Protein AF-A0A2D6NH49-F1 (afdb_monomer)

Foldseek 3Di:
DVVVVVVVVVVVVVVVVPPPPPPDDLLRVLVVLLVVLVVLLVVCVVVPFDCPVSVVLSVVLVVLSVVQVVVVVVVHHGDNVSSVVSSVVSVVLSVLLVVLVVLLVVLVVVCVVPDDPPQDCVVLVVLSVVLVVCRNVSVSVVSVVSSVVSVVSSVVSVVVVVVVVVVCVVVVVVVVVCCVPCVVVVVVVVVVVVVVCVVCVLVVLLVVLVVVLVVLVVVLVVLVVVLVVLVCCVPPVVNDDPVVSVVSNVVSVVSNVVSVVVNVVSVVVSVVSVVVVVVVVVVVVVVVVVVVVVVVVVVVVVVVD

Nearest PDB structures (foldseek):
  8iyj-assembly1_T4  TM=2.733E-01  e=1.275E+00  Mus musculus
  8otz-assembly1_Cu  TM=2.139E-01  e=1.148E+00  Bos taurus
  7rro-assembly1_F3  TM=1.817E-01  e=9.804E-01  Bos taurus
  9cpb-assembly1_6M  TM=1.830E-01  e=2.524E+00  Bos taurus
  8i7r-assembly1_C4  TM=1.660E-01  e=4.998E+00  Mus musculus

pLDDT: mean 93.26, std 9.32, range [59.06, 98.69]

Sequence (305 aa):
MRKLLILLLGLFFLSLAFAQETNLTDQEFSRQCLDSSVGIMSSLESEGFNILRINDTLVKAQTIYDSQYLVERQGRDGEYSFVIDSCEEIEVLYELAIKARDDLGVFVGFYEETRSSGMNTTSVDLIIVEIEKEINDERYEKADPLIEEAYEEFSRVQEEYGRLNKFYAATSRSFTLLLKEYGYYTLSVLVVLILIYLAYRVRIKKLIVRHKINNLRLRKKSLKALMEKTQKEYFQKGNISEADYQLRSKNFATLVRDIDRELPLLEEKLIKVDTHGIKNGKIEADFKKEERKQKKKSTKRKRSK

Structure (mmCIF, N/CA/C/O backbone):
data_AF-A0A2D6NH49-F1
#
_entry.id   AF-A0A2D6NH49-F1
#
loop_
_atom_site.group_PDB
_atom_site.id
_atom_site.type_symbol
_atom_site.label_atom_id
_atom_site.label_alt_id
_atom_site.label_comp_id
_atom_site.label_asym_id
_atom_site.label_entity_id
_atom_site.label_seq_id
_atom_site.pdbx_PDB_ins_code
_atom_site.Cartn_x
_atom_site.Cartn_y
_atom_site.Cartn_z
_atom_site.occupa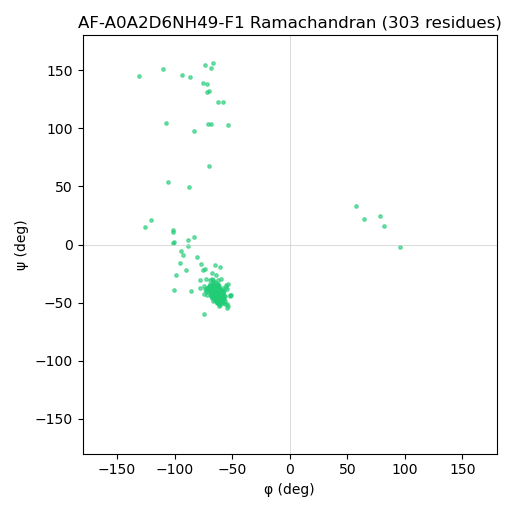ncy
_atom_site.B_iso_or_equiv
_atom_site.auth_seq_id
_atom_site.auth_comp_id
_atom_site.auth_asym_id
_atom_site.auth_atom_id
_atom_site.pdbx_PDB_model_num
ATOM 1 N N . MET A 1 1 ? 9.950 33.365 47.717 1.00 66.94 1 MET A N 1
ATOM 2 C CA . MET A 1 1 ? 9.782 31.922 48.012 1.00 66.94 1 MET A CA 1
ATOM 3 C C . MET A 1 1 ? 8.631 31.613 48.972 1.00 66.94 1 MET A C 1
ATOM 5 O O . MET A 1 1 ? 7.760 30.854 48.582 1.00 66.94 1 MET A O 1
ATOM 9 N N . ARG A 1 2 ? 8.525 32.232 50.161 1.00 74.31 2 ARG A N 1
ATOM 10 C CA . ARG A 1 2 ? 7.448 31.928 51.139 1.00 74.31 2 ARG A CA 1
ATOM 11 C C . ARG A 1 2 ? 6.005 32.054 50.604 1.00 74.31 2 ARG A C 1
ATOM 13 O O . ARG A 1 2 ? 5.168 31.232 50.943 1.00 74.31 2 ARG A O 1
ATOM 20 N N . LYS A 1 3 ? 5.725 33.032 49.729 1.00 76.25 3 LYS A N 1
ATOM 21 C CA . LYS A 1 3 ? 4.396 33.213 49.106 1.00 76.25 3 LYS A CA 1
ATOM 22 C C . LYS A 1 3 ? 4.058 32.163 48.030 1.00 76.25 3 LYS A C 1
ATOM 24 O O . LYS A 1 3 ? 2.893 31.830 47.883 1.00 76.25 3 LYS A O 1
ATOM 29 N N . LEU A 1 4 ? 5.059 31.616 47.330 1.00 79.31 4 LEU A N 1
ATOM 30 C CA . LEU A 1 4 ? 4.862 30.558 46.325 1.00 79.31 4 LEU A CA 1
ATOM 31 C C . LEU A 1 4 ? 4.508 29.222 46.999 1.00 79.31 4 LEU A C 1
ATOM 33 O O . LEU A 1 4 ? 3.655 28.489 46.518 1.00 79.31 4 LEU A O 1
ATOM 37 N N . LEU A 1 5 ? 5.122 28.952 48.157 1.00 81.69 5 LEU A N 1
ATOM 38 C CA . LEU A 1 5 ? 4.880 27.736 48.934 1.00 81.69 5 LEU A CA 1
ATOM 39 C C . LEU A 1 5 ? 3.468 27.706 49.542 1.00 81.69 5 LEU A C 1
ATOM 41 O O . LEU A 1 5 ? 2.832 26.663 49.540 1.00 81.69 5 LEU A O 1
ATOM 45 N N . ILE A 1 6 ? 2.952 28.854 49.997 1.00 84.00 6 ILE A N 1
ATOM 46 C CA . ILE A 1 6 ? 1.574 28.970 50.513 1.00 84.00 6 ILE A CA 1
ATOM 47 C C . ILE A 1 6 ? 0.545 28.759 49.391 1.00 84.00 6 ILE A C 1
ATOM 49 O O . ILE A 1 6 ? -0.491 28.143 49.620 1.00 84.00 6 ILE A O 1
ATOM 53 N N . LEU A 1 7 ? 0.846 29.221 48.174 1.00 83.62 7 LEU A N 1
ATOM 54 C CA . LEU A 1 7 ? -0.047 29.075 47.024 1.00 83.62 7 LEU A CA 1
ATOM 55 C C . LEU A 1 7 ? -0.090 27.622 46.520 1.00 83.62 7 LEU A C 1
ATOM 57 O O . LEU A 1 7 ? -1.170 27.106 46.262 1.00 83.62 7 LEU A O 1
ATOM 61 N N . LEU A 1 8 ? 1.056 26.930 46.491 1.00 78.81 8 LEU A N 1
ATOM 62 C CA . LEU A 1 8 ? 1.136 25.495 46.183 1.00 78.81 8 LEU A CA 1
ATOM 63 C C . LEU A 1 8 ? 0.441 24.621 47.238 1.00 78.81 8 LEU A C 1
ATOM 65 O O . LEU A 1 8 ? -0.254 23.675 46.880 1.00 78.81 8 LEU A O 1
ATOM 69 N N . LEU A 1 9 ? 0.574 24.956 48.527 1.00 80.00 9 LEU A N 1
ATOM 70 C CA . LEU A 1 9 ? -0.084 24.209 49.605 1.00 80.00 9 LEU A CA 1
ATOM 71 C C . LEU A 1 9 ? -1.610 24.396 49.583 1.00 80.00 9 LEU A C 1
ATOM 73 O O . LEU A 1 9 ? -2.351 23.450 49.835 1.00 80.00 9 LEU A O 1
ATOM 77 N N . GLY A 1 10 ? -2.080 25.599 49.232 1.00 78.62 10 GLY A N 1
ATOM 78 C CA . GLY A 1 10 ? -3.504 25.873 49.029 1.00 78.62 10 GLY A CA 1
ATOM 79 C C . GLY A 1 10 ? -4.089 25.122 47.831 1.00 78.62 10 GLY A C 1
ATOM 80 O O . GLY A 1 10 ? -5.196 24.601 47.926 1.00 78.62 10 GLY A O 1
ATOM 81 N N . LEU A 1 11 ? -3.331 24.999 46.735 1.00 76.25 11 LEU A N 1
ATOM 82 C CA . LEU A 1 11 ? -3.739 24.241 45.545 1.00 76.25 11 LEU A CA 1
ATOM 83 C C . LEU A 1 11 ? -3.817 22.731 45.826 1.00 76.25 11 LEU A C 1
ATOM 85 O O . LEU A 1 11 ? -4.743 22.068 45.367 1.00 76.25 11 LEU A O 1
ATOM 89 N N . PHE A 1 12 ? -2.912 22.211 46.660 1.00 76.00 12 PHE A N 1
ATOM 90 C CA . PHE A 1 12 ? -2.940 20.814 47.099 1.00 76.00 12 PHE A CA 1
ATOM 91 C C . PHE A 1 12 ? -4.168 20.507 47.975 1.00 76.00 12 PHE A C 1
ATOM 93 O O . PHE A 1 12 ? -4.848 19.504 47.764 1.00 76.00 12 PHE A O 1
ATOM 100 N N . PHE A 1 13 ? -4.530 21.404 48.899 1.00 72.88 13 PHE A N 1
ATOM 101 C CA . PHE A 1 13 ? -5.746 21.242 49.709 1.00 72.88 13 PHE A CA 1
ATOM 102 C C . PHE A 1 13 ? -7.041 21.411 48.906 1.00 72.88 13 PHE A C 1
ATOM 104 O O . PHE A 1 13 ? -8.027 20.748 49.222 1.00 72.88 13 PHE A O 1
ATOM 111 N N . LEU A 1 14 ? -7.045 22.233 47.849 1.00 72.12 14 LEU A N 1
ATOM 112 C CA . LEU A 1 14 ? -8.204 22.342 46.960 1.00 72.12 14 LEU A CA 1
ATOM 113 C C . LEU A 1 14 ? -8.438 21.049 46.166 1.00 72.12 14 LEU A C 1
ATOM 115 O O . LEU A 1 14 ? -9.585 20.667 45.969 1.00 72.12 14 LEU A O 1
ATOM 119 N N . SER A 1 15 ? -7.369 20.350 45.762 1.00 69.25 15 SER A N 1
ATOM 120 C CA . SER A 1 15 ? -7.494 19.073 45.043 1.00 69.25 15 SER A CA 1
ATOM 121 C C . SER A 1 15 ? -8.072 17.941 45.904 1.00 69.25 15 SER A C 1
ATOM 123 O O . SER A 1 15 ? -8.799 17.097 45.393 1.00 69.25 15 SER A O 1
ATOM 125 N N . LEU A 1 16 ? -7.843 17.968 47.223 1.00 65.31 16 LEU A N 1
ATOM 126 C CA . LEU A 1 16 ? -8.388 16.976 48.161 1.00 65.31 16 LEU A CA 1
ATOM 127 C C . LEU A 1 16 ? -9.886 17.165 48.450 1.00 65.31 16 LEU A C 1
ATOM 129 O O . LEU A 1 16 ? -10.548 16.217 48.858 1.00 65.31 16 LEU A O 1
ATOM 133 N N . ALA A 1 17 ? -10.437 18.363 48.232 1.00 61.66 17 ALA A N 1
ATOM 134 C CA . ALA A 1 17 ? -11.848 18.644 48.505 1.00 61.66 17 ALA A CA 1
ATOM 135 C C . ALA A 1 17 ? -12.810 18.086 47.438 1.00 61.66 17 ALA A C 1
ATOM 137 O O . ALA A 1 17 ? -14.003 17.974 47.707 1.00 61.66 17 ALA A O 1
ATOM 138 N N . PHE A 1 18 ? -12.307 17.722 46.252 1.00 61.06 18 PHE A N 1
ATOM 139 C CA . PHE A 1 18 ? -13.119 17.165 45.161 1.00 61.06 18 PHE A CA 1
ATOM 140 C C . PHE A 1 18 ? -13.152 15.632 45.126 1.00 61.06 18 PHE A C 1
ATOM 142 O O . PHE A 1 18 ? -13.931 15.066 44.367 1.00 61.06 18 PHE A O 1
ATOM 149 N N . ALA A 1 19 ? -12.385 14.953 45.981 1.00 59.25 19 ALA A N 1
ATOM 150 C CA . ALA A 1 19 ? -12.445 13.502 46.142 1.00 59.25 19 ALA A CA 1
ATOM 151 C C . ALA A 1 19 ? -13.516 13.098 47.173 1.00 59.25 19 ALA A C 1
ATOM 153 O O . ALA A 1 19 ? -13.241 12.355 48.114 1.00 59.25 19 ALA A O 1
ATOM 154 N N . GLN A 1 20 ? -14.739 13.625 47.046 1.00 63.50 20 GLN A N 1
ATOM 155 C CA . GLN A 1 20 ? -15.868 12.990 47.721 1.00 63.50 20 GLN A CA 1
ATOM 156 C C . GLN A 1 20 ? -16.137 11.678 46.987 1.00 63.50 20 GLN A C 1
ATOM 158 O O . GLN A 1 20 ? -16.685 11.693 45.888 1.00 63.50 20 GLN A O 1
ATOM 163 N N . GLU A 1 21 ? -15.718 10.560 47.586 1.00 65.31 21 GLU A N 1
ATOM 164 C CA . GLU A 1 21 ? -16.184 9.228 47.203 1.00 65.31 21 GLU A CA 1
ATOM 165 C C . GLU A 1 21 ? -17.711 9.256 47.248 1.00 65.31 21 GLU A C 1
ATOM 167 O O . GLU A 1 21 ? -18.340 9.281 48.311 1.00 65.31 21 GLU A O 1
ATOM 172 N N . THR A 1 22 ? -18.320 9.346 46.072 1.00 75.88 22 THR A N 1
ATOM 173 C CA . THR A 1 22 ? -19.744 9.108 45.937 1.00 75.88 22 THR A CA 1
ATOM 174 C C . THR A 1 22 ? -19.914 7.618 46.194 1.00 75.88 22 THR A C 1
ATOM 176 O O . THR A 1 22 ? -19.546 6.792 45.369 1.00 75.88 22 THR A O 1
ATOM 179 N N . ASN A 1 23 ? -20.397 7.267 47.389 1.00 84.81 23 ASN A N 1
ATOM 180 C CA . ASN A 1 23 ? -20.807 5.901 47.725 1.00 84.81 23 ASN A CA 1
ATOM 181 C C . ASN A 1 23 ? -22.089 5.571 46.943 1.00 84.81 23 ASN A C 1
ATOM 183 O O . ASN A 1 23 ? -23.178 5.496 47.512 1.00 84.81 23 ASN A O 1
ATOM 187 N N . LEU A 1 24 ? -21.961 5.480 45.622 1.00 91.31 24 LEU A N 1
ATOM 188 C CA . LEU A 1 24 ? -22.971 4.939 44.730 1.00 91.31 24 LEU A CA 1
ATOM 189 C C . LEU A 1 24 ? -22.950 3.424 44.873 1.00 91.31 24 LEU A C 1
ATOM 191 O O . LEU A 1 24 ? -21.890 2.808 44.967 1.00 91.31 24 LEU A O 1
ATOM 195 N N . THR A 1 25 ? -24.133 2.829 44.896 1.00 94.88 25 THR A N 1
ATOM 196 C CA . THR A 1 25 ? -24.247 1.376 44.764 1.00 94.88 25 THR A CA 1
ATOM 197 C C . THR A 1 25 ? -23.840 0.950 43.350 1.00 94.88 25 THR A C 1
ATOM 199 O O . THR A 1 25 ? -24.040 1.709 42.398 1.00 94.88 25 THR A O 1
ATOM 202 N N . ASP A 1 26 ? -23.325 -0.272 43.179 1.00 95.12 26 ASP A N 1
ATOM 203 C CA . ASP A 1 26 ? -22.941 -0.805 41.858 1.00 95.12 26 ASP A CA 1
ATOM 204 C C . ASP A 1 26 ? -24.098 -0.725 40.846 1.00 95.12 26 ASP A C 1
ATOM 206 O O . ASP A 1 26 ? -23.889 -0.448 39.663 1.00 95.12 26 ASP A O 1
ATOM 210 N N . GLN A 1 27 ? -25.336 -0.890 41.320 1.00 96.69 27 GLN A N 1
ATOM 211 C CA . GLN A 1 27 ? -26.553 -0.720 40.530 1.00 96.69 27 GLN A CA 1
ATOM 212 C C . GLN A 1 27 ? -26.725 0.722 40.016 1.00 96.69 27 GLN A C 1
ATOM 214 O O . GLN A 1 27 ? -27.035 0.932 38.839 1.00 96.69 27 GLN A O 1
ATOM 219 N N . GLU A 1 28 ? -26.590 1.720 40.893 1.00 96.19 28 GLU A N 1
ATOM 220 C CA . GLU A 1 28 ? -26.733 3.135 40.530 1.00 96.19 28 GLU A CA 1
ATOM 221 C C . GLU A 1 28 ? -25.613 3.573 39.589 1.00 96.19 28 GLU A C 1
ATOM 223 O O . GLU A 1 28 ? -25.884 4.234 38.585 1.00 96.19 28 GLU A O 1
ATOM 228 N N . PHE A 1 29 ? -24.382 3.142 39.873 1.00 96.44 29 PHE A N 1
ATOM 229 C CA . PHE A 1 29 ? -23.231 3.385 39.014 1.00 96.44 29 PHE A CA 1
ATOM 230 C C . PHE A 1 29 ? -23.446 2.783 37.620 1.00 96.44 29 PHE A C 1
ATOM 232 O O . PHE A 1 29 ? -23.332 3.488 36.620 1.00 96.44 29 PHE A O 1
ATOM 239 N N . SER A 1 30 ? -23.875 1.521 37.538 1.00 97.31 30 SER A N 1
ATOM 240 C CA . SER A 1 30 ? -24.147 0.840 36.263 1.00 97.31 30 SER A CA 1
ATOM 241 C C . SER A 1 30 ? -25.263 1.500 35.457 1.00 97.31 30 SER A C 1
ATOM 243 O O . SER A 1 30 ? -25.207 1.552 34.231 1.00 97.31 30 SER A O 1
ATOM 245 N N . ARG A 1 31 ? -26.278 2.054 36.126 1.00 98.00 31 ARG A N 1
ATOM 246 C CA . ARG A 1 31 ? -27.327 2.819 35.447 1.00 98.00 31 ARG A CA 1
ATOM 247 C C . ARG A 1 31 ? -26.784 4.114 34.850 1.00 98.00 31 ARG A C 1
ATOM 249 O O . ARG A 1 31 ? -27.036 4.396 33.684 1.00 98.00 31 ARG A O 1
ATOM 256 N N . GLN A 1 32 ? -26.029 4.878 35.638 1.00 97.50 32 GLN A N 1
ATOM 257 C CA . GLN A 1 32 ? -25.396 6.114 35.177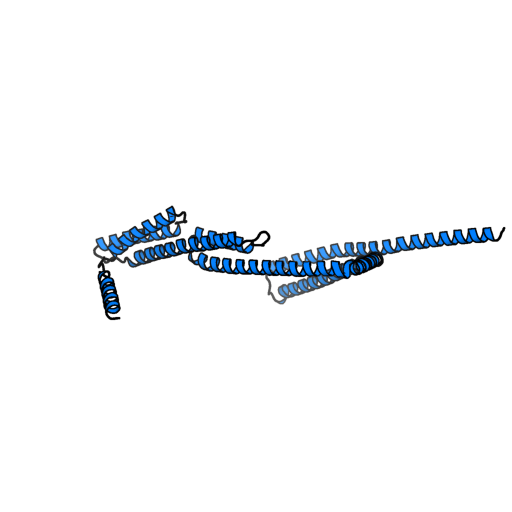 1.00 97.50 32 GLN A CA 1
ATOM 258 C C . GLN A 1 32 ? -24.436 5.850 34.003 1.00 97.50 32 GLN A C 1
ATOM 260 O O . GLN A 1 32 ? -24.389 6.619 33.046 1.00 97.50 32 GLN A O 1
ATOM 265 N N . CYS A 1 33 ? -23.711 4.738 34.067 1.00 97.94 33 CYS A N 1
ATOM 266 C CA . CYS A 1 33 ? -22.802 4.227 33.047 1.00 97.94 33 CYS A CA 1
ATOM 267 C C . CYS A 1 33 ? -23.516 3.935 31.713 1.00 97.94 33 CYS A C 1
ATOM 269 O O . CYS A 1 33 ? -23.080 4.393 30.652 1.00 97.94 33 CYS A O 1
ATOM 271 N N . LEU A 1 34 ? -24.665 3.249 31.761 1.00 98.38 34 LEU A N 1
ATOM 272 C CA . LEU A 1 34 ? -25.507 2.996 30.587 1.00 98.38 34 LEU A CA 1
ATOM 273 C C . LEU A 1 34 ? -26.070 4.294 29.994 1.00 98.38 34 LEU A C 1
ATOM 275 O O . LEU A 1 34 ? -26.002 4.487 28.781 1.00 98.38 34 LEU A O 1
ATOM 279 N N . ASP A 1 35 ? -26.570 5.203 30.836 1.00 98.31 35 ASP A N 1
ATOM 280 C CA . ASP A 1 35 ? -27.085 6.503 30.389 1.00 98.31 35 ASP A CA 1
ATOM 281 C C . ASP A 1 35 ? -25.982 7.333 29.696 1.00 98.31 35 ASP A C 1
ATOM 283 O O . ASP A 1 35 ? -26.222 7.950 28.655 1.00 98.31 35 ASP A O 1
ATOM 287 N N . SER A 1 36 ? -24.751 7.300 30.222 1.00 97.94 36 SER A N 1
ATOM 288 C CA . SER A 1 36 ? -23.576 7.924 29.594 1.00 97.94 36 SER A CA 1
ATOM 289 C C . SER A 1 36 ? -23.243 7.286 28.240 1.00 97.94 36 SER A C 1
ATOM 291 O O . SER A 1 36 ? -23.038 7.990 27.250 1.00 97.94 36 SER A O 1
ATOM 293 N N . SER A 1 37 ? -23.277 5.952 28.163 1.00 98.38 37 SER A N 1
ATOM 294 C CA . SER A 1 37 ? -22.998 5.193 26.936 1.00 98.38 37 SER A CA 1
ATOM 295 C C . SER A 1 37 ? -24.000 5.497 25.812 1.00 98.38 37 SER A C 1
ATOM 297 O O . SER A 1 37 ? -23.615 5.595 24.647 1.00 98.38 37 SER A O 1
ATOM 299 N N . VAL A 1 38 ? -25.276 5.735 26.143 1.00 98.50 38 VAL A N 1
ATOM 300 C CA . VAL A 1 38 ? -26.290 6.225 25.184 1.00 98.50 38 VAL A CA 1
ATOM 301 C C . VAL A 1 38 ? -25.912 7.606 24.637 1.00 98.50 38 VAL A C 1
ATOM 303 O O . VAL A 1 38 ? -26.068 7.869 23.440 1.00 98.50 38 VAL A O 1
ATOM 306 N N . GLY A 1 39 ? -25.395 8.488 25.498 1.00 98.31 39 GLY A N 1
ATOM 307 C CA . GLY A 1 39 ? -24.880 9.799 25.103 1.00 98.31 39 GLY A CA 1
ATOM 308 C C . GLY A 1 39 ? -23.696 9.694 24.140 1.00 98.31 39 GLY A C 1
ATOM 309 O O . GLY A 1 39 ? -23.703 10.349 23.098 1.00 98.31 39 GLY A O 1
ATOM 310 N N . ILE A 1 40 ? -22.731 8.820 24.444 1.00 98.44 40 ILE A N 1
ATOM 311 C CA . ILE A 1 40 ? -21.568 8.531 23.589 1.00 98.44 40 ILE A CA 1
ATOM 312 C C . ILE A 1 40 ? -22.012 8.042 22.207 1.00 98.44 40 ILE A C 1
ATOM 314 O O . ILE A 1 40 ? -21.595 8.599 21.191 1.00 98.44 40 ILE A O 1
ATOM 318 N N . MET A 1 41 ? -22.900 7.046 22.158 1.00 98.31 41 MET A N 1
ATOM 319 C CA . MET A 1 41 ? -23.425 6.503 20.903 1.00 98.31 41 MET A CA 1
ATOM 320 C C . MET A 1 41 ? -24.116 7.588 20.064 1.00 98.31 41 MET A C 1
ATOM 322 O O . MET A 1 41 ? -23.864 7.694 18.866 1.00 98.31 41 MET A O 1
ATOM 326 N N . SER A 1 42 ? -24.932 8.434 20.701 1.00 98.56 42 SER A N 1
ATOM 327 C CA . SER A 1 42 ? -25.615 9.549 20.031 1.00 98.56 42 SER A CA 1
ATOM 328 C C . SER A 1 42 ? -24.627 10.588 19.486 1.00 98.56 42 SER A C 1
ATOM 330 O O . SER A 1 42 ? -24.843 11.141 18.408 1.00 98.56 42 SER A O 1
ATOM 332 N N . SER A 1 43 ? -23.533 10.851 20.212 1.00 98.25 43 SER A N 1
ATOM 333 C CA . SER A 1 43 ? -22.463 11.749 19.758 1.00 98.25 43 SER A CA 1
ATOM 334 C C . SER A 1 43 ? -21.788 11.196 18.506 1.00 98.25 43 SER A C 1
ATOM 336 O O . SER A 1 43 ? -21.710 11.896 17.498 1.00 98.25 43 SER A O 1
ATOM 338 N N . LEU A 1 44 ? -21.385 9.922 18.527 1.00 97.94 44 LEU A N 1
ATOM 339 C CA . LEU A 1 44 ? -20.751 9.258 17.384 1.00 97.94 44 LEU A CA 1
ATOM 340 C C . LEU A 1 44 ? -21.662 9.221 16.154 1.00 97.94 44 LEU A C 1
ATOM 342 O O . LEU A 1 44 ? -21.212 9.525 15.050 1.00 97.94 44 LEU A O 1
ATOM 346 N N . GLU A 1 45 ? -22.950 8.930 16.341 1.00 98.19 45 GLU A N 1
ATOM 347 C CA . GLU A 1 45 ? -23.939 8.965 15.260 1.00 98.19 45 GLU A CA 1
ATOM 348 C C . GLU A 1 45 ? -24.063 10.372 14.657 1.00 98.19 45 GLU A C 1
ATOM 350 O O . GLU A 1 45 ? -24.048 10.534 13.436 1.00 98.19 45 GLU A O 1
ATOM 355 N N . SER A 1 46 ? -24.125 11.410 15.501 1.00 98.25 46 SER A N 1
ATOM 356 C CA . SER A 1 46 ? -24.216 12.806 15.046 1.00 98.25 46 SER A CA 1
ATOM 357 C C . SER A 1 46 ? -22.982 13.267 14.266 1.00 98.25 46 SER A C 1
ATOM 359 O O . SER A 1 46 ? -23.064 14.141 13.403 1.00 98.25 46 SER A O 1
ATOM 361 N N . GLU A 1 47 ? -21.849 12.639 14.549 1.00 97.81 47 GLU A N 1
ATOM 362 C CA . GLU A 1 47 ? -20.564 12.860 13.907 1.00 97.81 47 GLU A CA 1
ATOM 363 C C . GLU A 1 47 ? -20.346 11.997 12.652 1.00 97.81 47 GLU A C 1
ATOM 365 O O . GLU A 1 47 ? -19.328 12.140 11.972 1.00 97.81 47 GLU A O 1
ATOM 370 N N . GLY A 1 48 ? -21.314 11.140 12.313 1.00 98.06 48 GLY A N 1
ATOM 371 C CA . GLY A 1 48 ? -21.310 10.317 11.108 1.00 98.06 48 GLY A CA 1
ATOM 372 C C . GLY A 1 48 ? -20.495 9.029 11.215 1.00 98.06 48 GLY A C 1
ATOM 373 O O . GLY A 1 48 ? -20.187 8.438 10.180 1.00 98.06 48 GLY A O 1
ATOM 374 N N . PHE A 1 49 ? -20.138 8.587 12.423 1.00 98.19 49 PHE A N 1
ATOM 375 C CA . PHE A 1 49 ? -19.504 7.284 12.617 1.00 98.19 49 PHE A CA 1
ATOM 376 C C . PHE A 1 49 ? -20.507 6.139 12.460 1.00 98.19 49 PHE A C 1
ATOM 378 O O . PHE A 1 49 ? -21.705 6.283 12.710 1.00 98.19 49 PHE A O 1
ATOM 385 N N . ASN A 1 50 ? -19.989 4.969 12.087 1.00 98.00 50 ASN A N 1
ATOM 386 C CA . ASN A 1 50 ? -20.721 3.721 12.245 1.00 98.00 50 ASN A CA 1
ATOM 387 C C . ASN A 1 50 ? -20.779 3.354 13.739 1.00 98.00 50 ASN A C 1
ATOM 389 O O . ASN A 1 50 ? -19.797 3.528 14.459 1.00 98.00 50 ASN A O 1
ATOM 393 N N . ILE A 1 51 ? -21.938 2.881 14.194 1.00 98.19 51 ILE A N 1
ATOM 394 C CA . ILE A 1 51 ? -22.235 2.619 15.611 1.00 98.19 51 ILE A CA 1
ATOM 395 C C . ILE A 1 51 ? -22.724 1.186 15.851 1.00 98.19 51 ILE A C 1
ATOM 397 O O . ILE A 1 51 ? -23.323 0.907 16.888 1.00 98.19 51 ILE A O 1
ATOM 401 N N . LEU A 1 52 ? -22.540 0.274 14.893 1.00 98.44 52 LEU A N 1
ATOM 402 C CA . LEU A 1 52 ? -23.065 -1.087 14.969 1.00 98.44 52 LEU A CA 1
ATOM 403 C C . LEU A 1 52 ? -22.469 -1.848 16.159 1.00 98.44 52 LEU A C 1
ATOM 405 O O . LEU A 1 52 ? -23.223 -2.422 16.945 1.00 98.44 52 LEU A O 1
ATOM 409 N N . ARG A 1 53 ? -21.141 -1.819 16.336 1.00 98.12 53 ARG A N 1
ATOM 410 C CA . ARG A 1 53 ? -20.462 -2.512 17.445 1.00 98.12 53 ARG A CA 1
ATOM 411 C C . ARG A 1 53 ? -20.850 -1.905 18.788 1.00 98.12 53 ARG A C 1
ATOM 413 O O . ARG A 1 53 ? -21.148 -2.645 19.722 1.00 98.12 53 ARG A O 1
ATOM 420 N N . ILE A 1 54 ? -20.872 -0.576 18.883 1.00 98.06 54 ILE A N 1
ATOM 421 C CA . ILE A 1 54 ? -21.243 0.129 20.121 1.00 98.06 54 ILE A CA 1
ATOM 422 C C . ILE A 1 54 ? -22.692 -0.168 20.506 1.00 98.06 54 ILE A C 1
ATOM 424 O O . ILE A 1 54 ? -22.963 -0.482 21.663 1.00 98.06 54 ILE A O 1
ATOM 428 N N . ASN A 1 55 ? -23.612 -0.130 19.542 1.00 98.50 55 ASN A N 1
ATOM 429 C CA . ASN A 1 55 ? -25.014 -0.459 19.769 1.00 98.50 55 ASN A CA 1
ATOM 430 C C . ASN A 1 55 ? -25.189 -1.917 20.228 1.00 98.50 55 ASN A C 1
ATOM 432 O O . ASN A 1 55 ? -25.911 -2.170 21.191 1.00 98.50 55 ASN A O 1
ATOM 436 N N . ASP A 1 56 ? -24.496 -2.873 19.605 1.00 98.50 56 ASP A N 1
ATOM 437 C CA . ASP A 1 56 ? -24.542 -4.283 20.012 1.00 98.50 56 ASP A CA 1
ATOM 438 C C . ASP A 1 56 ? -24.018 -4.485 21.447 1.00 98.50 56 ASP A C 1
ATOM 440 O O . ASP A 1 56 ? -24.643 -5.192 22.248 1.00 98.50 56 ASP A O 1
ATOM 444 N N . THR A 1 57 ? -22.904 -3.833 21.803 1.00 98.31 57 THR A N 1
ATOM 445 C CA . THR A 1 57 ? -22.347 -3.857 23.165 1.00 98.31 57 THR A CA 1
ATOM 446 C C . THR A 1 57 ? -23.311 -3.229 24.171 1.00 98.31 57 THR A C 1
ATOM 448 O O . THR A 1 57 ? -23.571 -3.820 25.221 1.00 98.31 57 THR A O 1
ATOM 451 N N . LEU A 1 58 ? -23.913 -2.086 23.834 1.00 98.50 58 LEU A N 1
ATOM 452 C CA . LEU A 1 58 ? -24.866 -1.378 24.687 1.00 98.50 58 LEU A CA 1
ATOM 453 C C . LEU A 1 58 ? -26.131 -2.207 24.948 1.00 98.50 58 LEU A C 1
ATOM 455 O O . LEU A 1 58 ? -26.534 -2.376 26.099 1.00 98.50 58 LEU A O 1
ATOM 459 N N . VAL A 1 59 ? -26.730 -2.785 23.903 1.00 98.62 59 VAL A N 1
ATOM 460 C CA . VAL A 1 59 ? -27.920 -3.647 24.019 1.00 98.62 59 VAL A CA 1
ATOM 461 C C . VAL A 1 59 ? -27.625 -4.868 24.891 1.00 98.62 59 VAL A C 1
ATOM 463 O O . VAL A 1 59 ? -28.445 -5.259 25.733 1.00 98.62 59 VAL A O 1
ATOM 466 N N . LYS A 1 60 ? -26.442 -5.469 24.732 1.00 98.50 60 LYS A N 1
ATOM 467 C CA . LYS A 1 60 ? -26.001 -6.593 25.562 1.00 98.50 60 LYS A CA 1
ATOM 468 C C . LYS A 1 60 ? -25.840 -6.182 27.028 1.00 98.50 60 LYS A C 1
ATOM 470 O O . LYS A 1 60 ? -26.343 -6.889 27.902 1.00 98.50 60 LYS A O 1
ATOM 475 N N . ALA A 1 61 ? -25.187 -5.052 27.295 1.00 98.38 61 ALA A N 1
ATOM 476 C CA . ALA A 1 61 ? -24.998 -4.523 28.643 1.00 98.38 61 ALA A CA 1
ATOM 477 C C . ALA A 1 61 ? -26.343 -4.219 29.323 1.00 98.38 61 ALA A C 1
ATOM 479 O O . ALA A 1 61 ? -26.568 -4.631 30.460 1.00 98.38 61 ALA A O 1
ATOM 480 N N . GLN A 1 62 ? -27.279 -3.603 28.598 1.00 98.56 62 GLN A N 1
ATOM 481 C CA . GLN A 1 62 ? -28.615 -3.289 29.101 1.00 98.56 62 GLN A CA 1
ATOM 482 C C . GLN A 1 62 ? -29.429 -4.549 29.429 1.00 98.56 62 GLN A C 1
ATOM 484 O O . GLN A 1 62 ? -30.039 -4.637 30.492 1.00 98.56 62 GLN A O 1
ATOM 489 N N . THR A 1 63 ? -29.363 -5.574 28.575 1.00 98.56 63 THR A N 1
ATOM 490 C CA . THR A 1 63 ? -30.020 -6.870 28.830 1.00 98.56 63 THR A CA 1
ATOM 491 C C . THR A 1 63 ? -29.507 -7.525 30.119 1.00 98.56 63 THR A C 1
ATOM 493 O O . THR A 1 63 ? -30.273 -8.126 30.882 1.00 98.56 63 THR A O 1
ATOM 496 N N . ILE A 1 64 ? -28.200 -7.423 30.375 1.00 98.25 64 ILE A N 1
ATOM 497 C CA . ILE A 1 64 ? -27.568 -7.973 31.578 1.00 98.25 64 ILE A CA 1
ATOM 498 C C . ILE A 1 64 ? -27.950 -7.151 32.809 1.00 98.25 64 ILE A C 1
ATOM 500 O O . ILE A 1 64 ? -28.331 -7.744 33.817 1.00 98.25 64 ILE A O 1
ATOM 504 N N . TYR A 1 65 ? -27.945 -5.820 32.711 1.00 98.50 65 TYR A N 1
ATOM 505 C CA . TYR A 1 65 ? -28.416 -4.929 33.772 1.00 98.50 65 TYR A CA 1
ATOM 506 C C . TYR A 1 65 ? -29.850 -5.260 34.200 1.00 98.50 65 TYR A C 1
ATOM 508 O O . TYR A 1 65 ? -30.103 -5.497 35.382 1.00 98.50 65 TYR A O 1
ATOM 516 N N . ASP A 1 66 ? -30.774 -5.363 33.242 1.00 98.19 66 ASP A N 1
ATOM 517 C CA . ASP A 1 66 ? -32.180 -5.672 33.514 1.00 98.19 66 ASP A CA 1
ATOM 518 C C . ASP A 1 66 ? -32.336 -7.035 34.206 1.00 98.19 66 ASP A C 1
ATOM 520 O O . ASP A 1 66 ? -33.150 -7.200 35.119 1.00 98.19 66 ASP A O 1
ATOM 524 N N . SER A 1 67 ? -31.522 -8.015 33.807 1.00 98.19 67 SER A N 1
ATOM 525 C CA . SER A 1 67 ? -31.515 -9.350 34.408 1.00 98.19 67 SER A CA 1
ATOM 526 C C . SER A 1 67 ? -31.023 -9.326 35.858 1.00 98.19 67 SER A C 1
ATOM 528 O O . SER A 1 67 ? -31.653 -9.934 36.724 1.00 98.19 67 SER A O 1
ATOM 530 N N . GLN A 1 68 ? -29.935 -8.605 36.142 1.00 98.12 68 GLN A N 1
ATOM 531 C CA . GLN A 1 68 ? -29.365 -8.480 37.490 1.00 98.12 68 GLN A CA 1
ATOM 532 C C . GLN A 1 68 ? -30.279 -7.684 38.423 1.00 98.12 68 GLN A C 1
ATOM 534 O O . GLN A 1 68 ? -30.513 -8.087 39.562 1.00 98.12 68 GLN A O 1
ATOM 539 N N . TYR A 1 69 ? -30.926 -6.641 37.905 1.00 97.94 69 TYR A N 1
ATOM 540 C CA . TYR A 1 69 ? -31.928 -5.888 38.648 1.00 97.94 69 TYR A CA 1
ATOM 541 C C . TYR A 1 69 ? -33.099 -6.774 39.107 1.00 97.94 69 TYR A C 1
ATOM 543 O O . TYR A 1 69 ? -33.592 -6.650 40.231 1.00 97.94 69 TYR A O 1
ATOM 551 N N . LEU A 1 70 ? -33.549 -7.719 38.273 1.00 98.06 70 LEU A N 1
ATOM 552 C CA . LEU A 1 70 ? -34.583 -8.684 38.666 1.00 98.06 70 LEU A CA 1
ATOM 553 C C . LEU A 1 70 ? -34.106 -9.660 39.753 1.00 98.06 70 LEU A C 1
ATOM 555 O O . LEU A 1 70 ? -34.921 -10.061 40.587 1.00 98.06 70 LEU A O 1
ATOM 559 N N . VAL A 1 71 ? -32.822 -10.032 39.761 1.00 97.75 71 VAL A N 1
ATOM 560 C CA . VAL A 1 71 ? -32.208 -10.883 40.797 1.00 97.75 71 VAL A CA 1
ATOM 561 C C . VAL A 1 71 ? -32.192 -10.163 42.148 1.00 97.75 71 VAL A C 1
ATOM 563 O O . VAL A 1 71 ? -32.626 -10.742 43.147 1.00 97.75 71 VAL A O 1
ATOM 566 N N . GLU A 1 72 ? -31.834 -8.879 42.172 1.00 97.31 72 GLU A N 1
ATOM 567 C CA . GLU A 1 72 ? -31.873 -8.048 43.385 1.00 97.31 72 GLU A CA 1
ATOM 568 C C . GLU A 1 72 ? -33.271 -7.916 43.973 1.00 97.31 72 GLU A C 1
ATOM 570 O O . GLU A 1 72 ? -33.472 -8.039 45.184 1.00 97.31 72 GLU A O 1
ATOM 575 N N . ARG A 1 73 ? -34.288 -7.776 43.118 1.00 97.38 73 ARG A N 1
ATOM 576 C CA . ARG A 1 73 ? -35.688 -7.745 43.570 1.00 97.38 73 ARG A CA 1
ATOM 577 C C . ARG A 1 73 ? -36.157 -9.056 44.200 1.00 97.38 73 ARG A C 1
ATOM 579 O O . ARG A 1 73 ? -37.167 -9.050 44.903 1.00 97.38 73 ARG A O 1
ATOM 586 N N . GLN A 1 74 ? -35.450 -10.162 43.975 1.00 98.06 74 GLN A N 1
ATOM 587 C CA . GLN A 1 74 ? -35.699 -11.449 44.631 1.00 98.06 74 GLN A CA 1
ATOM 588 C C . GLN A 1 74 ? -34.932 -11.604 45.956 1.00 98.06 74 GLN A C 1
ATOM 590 O O . GLN A 1 74 ? -35.020 -12.661 46.582 1.00 98.06 74 GLN A O 1
ATOM 595 N N . GLY A 1 75 ? -34.205 -10.573 46.401 1.00 97.38 75 GLY A N 1
ATOM 596 C CA . GLY A 1 75 ? -33.429 -10.583 47.642 1.00 97.38 75 GLY A CA 1
ATOM 597 C C . GLY A 1 75 ? -32.099 -11.331 47.536 1.00 97.38 75 GLY A C 1
ATOM 598 O O . GLY A 1 75 ? -31.623 -11.853 48.542 1.00 97.38 75 GLY A O 1
ATOM 599 N N . ARG A 1 76 ? -31.536 -11.441 46.329 1.00 97.88 76 ARG A N 1
ATOM 600 C CA . ARG A 1 76 ? -30.180 -11.954 46.078 1.00 97.88 76 ARG A CA 1
ATOM 601 C C . ARG A 1 76 ? -29.286 -10.805 45.629 1.00 97.88 76 ARG A C 1
ATOM 603 O O . ARG A 1 76 ? -29.790 -9.890 45.001 1.00 97.88 76 ARG A O 1
ATOM 610 N N . ASP A 1 77 ? -27.991 -10.873 45.897 1.00 96.94 77 ASP A N 1
ATOM 611 C CA . ASP A 1 77 ? -27.061 -9.832 45.446 1.00 96.94 77 ASP A CA 1
ATOM 612 C C . ASP A 1 77 ? -26.897 -9.889 43.914 1.00 96.94 77 ASP A C 1
ATOM 614 O O . ASP A 1 77 ? -26.746 -10.977 43.347 1.00 96.94 77 ASP A O 1
ATOM 618 N N . GLY A 1 78 ? -26.990 -8.737 43.242 1.00 95.56 78 GLY A N 1
ATOM 619 C CA . GLY A 1 78 ? -26.789 -8.611 41.797 1.00 95.56 78 GLY A CA 1
ATOM 620 C C . GLY A 1 78 ? -25.314 -8.415 41.444 1.00 95.56 78 GLY A C 1
ATOM 621 O O . GLY A 1 78 ? -24.581 -7.738 42.160 1.00 95.56 78 GLY A O 1
ATOM 622 N N . GLU A 1 79 ? -24.871 -8.984 40.322 1.00 97.50 79 GLU A N 1
ATOM 623 C CA . GLU A 1 79 ? -23.494 -8.838 39.830 1.00 97.50 79 GLU A CA 1
ATOM 624 C C . GLU A 1 79 ? -23.453 -7.919 38.603 1.00 97.50 79 GLU A C 1
ATOM 626 O O . GLU A 1 79 ? -23.818 -8.327 37.498 1.00 97.50 79 GLU A O 1
ATOM 631 N N . TYR A 1 80 ? -22.990 -6.679 38.782 1.00 98.06 80 TYR A N 1
ATOM 632 C CA . TYR A 1 80 ? -22.990 -5.661 37.722 1.00 98.06 80 TYR A CA 1
ATOM 633 C C . TYR A 1 80 ? -21.636 -5.429 37.033 1.00 98.06 80 TYR A C 1
ATOM 635 O O . TYR A 1 80 ? -21.561 -4.615 36.115 1.00 98.06 80 TYR A O 1
ATOM 643 N N . SER A 1 81 ? -20.581 -6.160 37.405 1.00 97.62 81 SER A N 1
ATOM 644 C CA . SER A 1 81 ? -19.228 -5.981 36.846 1.00 97.62 81 SER A CA 1
ATOM 645 C C . SER A 1 81 ? -19.198 -6.010 35.316 1.00 97.62 81 SER A C 1
ATOM 647 O O . SER A 1 81 ? -18.613 -5.136 34.694 1.00 97.62 81 SER A O 1
ATOM 649 N N . PHE A 1 82 ? -19.927 -6.941 34.695 1.00 97.88 82 PHE A N 1
ATOM 650 C CA . PHE A 1 82 ? -19.982 -7.041 33.235 1.00 97.88 82 PHE A CA 1
ATOM 651 C C . PHE A 1 82 ? -20.592 -5.798 32.560 1.00 97.88 82 PHE A C 1
ATOM 653 O O . PHE A 1 82 ? -20.208 -5.447 31.443 1.00 97.88 82 PHE A O 1
ATOM 660 N N . VAL A 1 83 ? -21.568 -5.146 33.202 1.00 98.19 83 VAL A N 1
ATOM 661 C CA . VAL A 1 83 ? -22.191 -3.920 32.672 1.00 98.19 83 VAL A CA 1
ATOM 662 C C . VAL A 1 83 ? -21.172 -2.786 32.686 1.00 98.19 83 VAL A C 1
ATOM 664 O O . VAL A 1 83 ? -21.047 -2.079 31.691 1.00 98.19 83 VAL A O 1
ATOM 667 N N . ILE A 1 84 ? -20.415 -2.676 33.780 1.00 97.75 84 ILE A N 1
ATOM 668 C CA . ILE A 1 84 ? -19.343 -1.692 33.951 1.00 97.75 84 ILE A CA 1
ATOM 669 C C . ILE A 1 84 ? -18.252 -1.907 32.896 1.00 97.75 84 ILE A C 1
ATOM 671 O O . ILE A 1 84 ? -17.986 -0.990 32.123 1.00 97.75 84 ILE A O 1
ATOM 675 N N . ASP A 1 85 ? -17.726 -3.132 32.773 1.00 98.19 85 ASP A N 1
ATOM 676 C CA . ASP A 1 85 ? -16.710 -3.490 31.770 1.00 98.19 85 ASP A CA 1
ATOM 677 C C . ASP A 1 85 ? -17.172 -3.140 30.340 1.00 98.19 85 ASP A C 1
ATOM 679 O O . ASP A 1 85 ? -16.393 -2.679 29.507 1.00 98.19 85 ASP A O 1
ATOM 683 N N . SER A 1 86 ? -18.464 -3.340 30.048 1.00 98.44 86 SER A N 1
ATOM 684 C CA . SER A 1 86 ? -19.037 -3.030 28.733 1.00 98.44 86 SER A CA 1
ATOM 685 C C . SER A 1 86 ? -19.118 -1.524 28.464 1.00 98.44 86 SER A C 1
ATOM 687 O O . SER A 1 86 ? -18.899 -1.105 27.329 1.00 98.44 86 SER A O 1
ATOM 689 N N . CYS A 1 87 ? -19.433 -0.697 29.467 1.00 98.38 87 CYS A N 1
ATOM 690 C CA . CYS A 1 87 ? -19.387 0.756 29.292 1.00 98.38 87 CYS A CA 1
ATOM 691 C C . CYS A 1 87 ? -17.952 1.259 29.114 1.00 98.38 87 CYS A C 1
ATOM 693 O O . CYS A 1 87 ? -17.725 2.140 28.291 1.00 98.38 87 CYS A O 1
ATOM 695 N N . GLU A 1 88 ? -16.999 0.718 29.882 1.00 98.25 88 GLU A N 1
ATOM 696 C CA . GLU A 1 88 ? -15.582 1.074 29.756 1.00 98.25 88 GLU A CA 1
ATOM 697 C C . GLU A 1 88 ? -15.078 0.743 28.345 1.00 98.25 88 GLU A C 1
ATOM 699 O O . GLU A 1 88 ? -14.391 1.554 27.726 1.00 98.25 88 GLU A O 1
ATOM 704 N N . GLU A 1 89 ? -15.489 -0.399 27.775 1.00 98.12 89 GLU A N 1
ATOM 705 C CA . GLU A 1 89 ? -15.210 -0.715 26.369 1.00 98.12 89 GLU A CA 1
A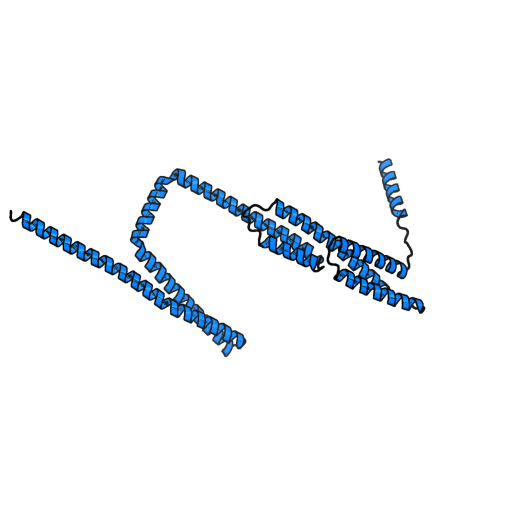TOM 706 C C . GLU A 1 89 ? -15.796 0.343 25.418 1.00 98.12 89 GLU A C 1
ATOM 708 O O . GLU A 1 89 ? -15.106 0.775 24.494 1.00 98.12 89 GLU A O 1
ATOM 713 N N . ILE A 1 90 ? -17.041 0.787 25.630 1.00 98.44 90 ILE A N 1
ATOM 714 C CA . ILE A 1 90 ? -17.678 1.829 24.803 1.00 98.44 90 ILE A CA 1
ATOM 715 C C . ILE A 1 90 ? -16.916 3.159 24.896 1.00 98.44 90 ILE A C 1
ATOM 717 O O . ILE A 1 90 ? -16.713 3.813 23.872 1.00 98.44 90 ILE A O 1
ATOM 721 N N . GLU A 1 91 ? -16.473 3.551 26.090 1.00 98.38 91 GLU A N 1
ATOM 722 C CA . GLU A 1 91 ? -15.687 4.770 26.305 1.00 98.38 91 GLU A CA 1
ATOM 723 C C . GLU A 1 91 ? -14.334 4.699 25.585 1.00 98.38 91 GLU A C 1
ATOM 725 O O . GLU A 1 91 ? -13.988 5.611 24.833 1.00 98.38 91 GLU A O 1
ATOM 730 N N . VAL A 1 92 ? -13.619 3.577 25.702 1.00 98.25 92 VAL A N 1
ATOM 731 C CA . VAL A 1 92 ? -12.358 3.352 24.976 1.00 98.25 92 VAL A CA 1
ATOM 732 C C . VAL A 1 92 ? -12.573 3.390 23.461 1.00 98.25 92 VAL A C 1
ATOM 734 O O . VAL A 1 92 ? -11.783 3.998 22.738 1.00 98.25 92 VAL A O 1
ATOM 737 N N . LEU A 1 93 ? -13.642 2.769 22.953 1.00 97.94 93 LEU A N 1
ATOM 738 C CA . LEU A 1 93 ? -13.961 2.800 21.522 1.00 97.94 93 LEU A CA 1
ATOM 739 C C . LEU A 1 93 ? -14.271 4.213 21.031 1.00 97.94 93 LEU A C 1
ATOM 741 O O . LEU A 1 93 ? -13.849 4.571 19.933 1.00 97.94 93 LEU A O 1
ATOM 745 N N . TYR A 1 94 ? -14.965 5.016 21.834 1.00 98.38 94 TYR A N 1
ATOM 746 C CA . TYR A 1 94 ? -15.220 6.420 21.534 1.00 98.38 94 TYR A CA 1
ATOM 747 C C . TYR A 1 94 ? -13.922 7.224 21.431 1.00 98.38 94 TYR A C 1
ATOM 749 O O . TYR A 1 94 ? -13.702 7.896 20.423 1.00 98.38 94 TYR A O 1
ATOM 757 N N . GLU A 1 95 ? -13.032 7.113 22.420 1.00 98.38 95 GLU A N 1
ATOM 758 C CA . GLU A 1 95 ? -11.742 7.811 22.395 1.00 98.38 95 GLU A CA 1
ATOM 759 C C . GLU A 1 95 ? -10.906 7.415 21.172 1.00 98.38 95 GLU A C 1
ATOM 761 O O . GLU A 1 95 ? -10.355 8.279 20.484 1.00 98.38 95 GLU A O 1
ATOM 766 N N . LEU A 1 96 ? -10.854 6.116 20.859 1.00 98.31 96 LEU A N 1
ATOM 767 C CA . LEU A 1 96 ? -10.146 5.608 19.686 1.00 98.31 96 LEU A CA 1
ATOM 768 C C . LEU A 1 96 ? -10.766 6.103 18.373 1.00 98.31 96 LEU A C 1
ATOM 770 O O . LEU A 1 96 ? -10.021 6.451 17.459 1.00 98.31 96 LEU A O 1
ATOM 774 N N . ALA A 1 97 ? -12.095 6.161 18.268 1.00 98.31 97 ALA A N 1
ATOM 775 C CA . ALA A 1 97 ? -12.791 6.635 17.072 1.00 98.31 97 ALA A CA 1
ATOM 776 C C . ALA A 1 97 ? -12.484 8.109 16.778 1.00 98.31 97 ALA A C 1
ATOM 778 O O . ALA A 1 97 ? -12.117 8.457 15.651 1.00 98.31 97 ALA A O 1
ATOM 779 N N . ILE A 1 98 ? -12.586 8.967 17.800 1.00 98.38 98 ILE A N 1
ATOM 780 C CA . ILE A 1 98 ? -12.289 10.399 17.680 1.00 98.38 98 ILE A CA 1
ATOM 781 C C . ILE A 1 98 ? -10.817 10.605 17.329 1.00 98.38 98 ILE A C 1
ATOM 783 O O . ILE A 1 98 ? -10.520 11.288 16.348 1.00 98.38 98 ILE A O 1
ATOM 787 N N . LYS A 1 99 ? -9.905 9.951 18.061 1.00 98.25 99 LYS A N 1
ATOM 788 C CA . LYS A 1 99 ? -8.464 10.029 17.799 1.00 98.25 99 LYS A CA 1
ATOM 789 C C . LYS A 1 99 ? -8.132 9.607 16.366 1.00 98.25 99 LYS A C 1
ATOM 791 O O . LYS A 1 99 ? -7.478 10.357 15.651 1.00 98.25 99 LYS A O 1
ATOM 796 N N . ALA A 1 100 ? -8.616 8.445 15.923 1.00 98.25 100 ALA A N 1
ATOM 797 C CA . ALA A 1 100 ? -8.327 7.921 14.589 1.00 98.25 100 ALA A CA 1
ATOM 798 C C . ALA A 1 100 ? -8.806 8.860 13.473 1.00 98.25 100 ALA A C 1
ATOM 800 O O . ALA A 1 100 ? -8.095 9.059 12.486 1.00 98.25 100 ALA A O 1
ATOM 801 N N . ARG A 1 101 ? -9.996 9.458 13.618 1.00 98.31 101 ARG A N 1
ATOM 802 C CA . ARG A 1 101 ? -10.524 10.409 12.633 1.00 98.31 101 ARG A CA 1
ATOM 803 C C . ARG A 1 101 ? -9.723 11.708 12.609 1.00 98.31 101 ARG A C 1
ATOM 805 O O . ARG A 1 101 ? -9.428 12.208 11.524 1.00 98.31 101 ARG A O 1
ATOM 812 N N . ASP A 1 102 ? -9.380 12.245 13.775 1.00 98.44 102 ASP A N 1
ATOM 813 C CA . ASP A 1 102 ? -8.610 13.484 13.883 1.00 98.44 102 ASP A CA 1
ATOM 814 C C . ASP A 1 102 ? -7.195 13.298 13.316 1.00 98.44 102 ASP A C 1
ATOM 816 O O . ASP A 1 102 ? -6.758 14.093 12.480 1.00 98.44 102 ASP A O 1
ATOM 820 N N . ASP A 1 103 ? -6.516 12.207 13.677 1.00 98.38 103 ASP A N 1
ATOM 821 C CA . ASP A 1 103 ? -5.173 11.879 13.190 1.00 98.38 103 ASP A CA 1
ATOM 822 C C . ASP A 1 103 ? -5.160 11.628 11.674 1.00 98.38 103 ASP A C 1
ATOM 824 O O . ASP A 1 103 ? -4.288 12.146 10.965 1.00 98.38 103 ASP A O 1
ATOM 828 N N . LEU A 1 104 ? -6.160 10.909 11.144 1.00 98.44 104 LEU A N 1
ATOM 829 C CA . LEU A 1 104 ? -6.337 10.750 9.699 1.00 98.44 104 LEU A CA 1
ATOM 830 C C . LEU A 1 104 ? -6.563 12.108 9.020 1.00 98.44 104 LEU A C 1
ATOM 832 O O . LEU A 1 104 ? -5.956 12.385 7.986 1.00 98.44 104 LEU A O 1
ATOM 836 N N . GLY A 1 105 ? -7.401 12.973 9.595 1.00 98.31 105 GLY A N 1
ATOM 837 C CA . GLY A 1 105 ? -7.664 14.312 9.068 1.00 98.31 105 GLY A CA 1
ATOM 838 C C . GLY A 1 105 ? -6.403 15.177 9.001 1.00 98.31 105 GLY A C 1
ATOM 839 O O . GLY A 1 105 ? -6.151 15.829 7.983 1.00 98.31 105 GLY A O 1
ATOM 840 N N . VAL A 1 106 ? -5.573 15.140 10.048 1.00 98.56 106 VAL A N 1
ATOM 841 C CA . VAL A 1 106 ? -4.267 15.818 10.084 1.00 98.56 106 VAL A CA 1
ATOM 842 C C . VAL A 1 106 ? -3.342 15.266 9.002 1.00 98.56 106 VAL A C 1
ATOM 844 O O . VAL A 1 106 ? -2.743 16.046 8.255 1.00 98.56 106 VAL A O 1
ATOM 847 N N . PHE A 1 107 ? -3.253 13.940 8.875 1.00 98.50 107 PHE A N 1
ATOM 848 C CA . PHE A 1 107 ? -2.421 13.300 7.859 1.00 98.50 107 PHE A CA 1
ATOM 849 C C . PHE A 1 107 ? -2.860 13.666 6.438 1.00 98.50 107 PHE A C 1
ATOM 851 O O . PHE A 1 107 ? -2.026 14.087 5.638 1.00 98.50 107 PHE A O 1
ATOM 858 N N . VAL A 1 108 ? -4.155 13.567 6.123 1.00 98.56 108 VAL A N 1
ATOM 859 C CA . VAL A 1 108 ? -4.700 13.901 4.796 1.00 98.56 108 VAL A CA 1
ATOM 860 C C . VAL A 1 108 ? -4.458 15.374 4.461 1.00 98.56 108 VAL A C 1
ATOM 862 O O . VAL A 1 108 ? -4.058 15.688 3.340 1.00 98.56 108 VAL A O 1
ATOM 865 N N . GLY A 1 109 ? -4.620 16.281 5.430 1.00 98.38 109 GLY A N 1
ATOM 866 C CA . GLY A 1 109 ? -4.293 17.697 5.250 1.00 98.38 109 GLY A CA 1
ATOM 867 C C . GLY A 1 109 ? -2.819 17.919 4.894 1.00 98.38 109 GLY A C 1
ATOM 868 O O . GLY A 1 109 ? -2.510 18.587 3.906 1.00 98.38 109 GLY A O 1
ATOM 869 N N . PHE A 1 110 ? -1.908 17.307 5.654 1.0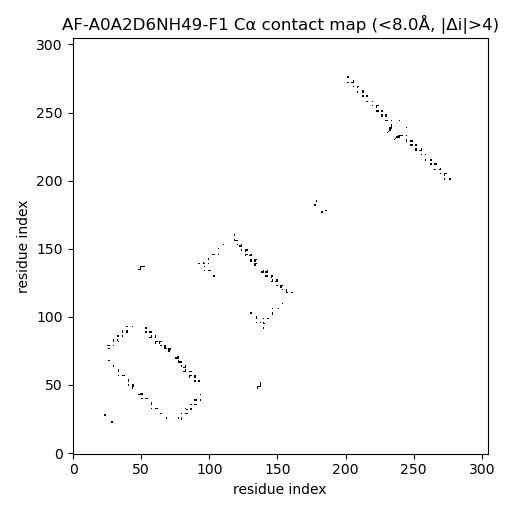0 98.19 110 PHE A N 1
ATOM 870 C CA . PHE A 1 110 ? -0.466 17.354 5.392 1.00 98.19 110 PHE A CA 1
ATOM 871 C C . PHE A 1 110 ? -0.092 16.743 4.031 1.00 98.19 110 PHE A C 1
ATOM 873 O O . PHE A 1 110 ? 0.735 17.297 3.295 1.00 98.19 110 PHE A O 1
ATOM 880 N N . TYR A 1 111 ? -0.708 15.610 3.695 1.00 98.12 111 TYR A N 1
ATOM 881 C CA . TYR A 1 111 ? -0.513 14.879 2.450 1.00 98.12 111 TYR A CA 1
ATOM 882 C C . TYR A 1 111 ? -0.882 15.734 1.232 1.00 98.12 111 TYR A C 1
ATOM 884 O O . TYR A 1 111 ? -0.051 15.912 0.337 1.00 98.12 111 TYR A O 1
ATOM 892 N N . GLU A 1 112 ? -2.081 16.319 1.218 1.00 98.00 112 GLU A N 1
ATOM 893 C CA . GLU A 1 112 ? -2.558 17.149 0.106 1.00 98.00 112 GLU A CA 1
ATOM 894 C C . GLU A 1 112 ? -1.757 18.451 -0.046 1.00 98.00 112 GLU A C 1
ATOM 896 O O . GLU A 1 112 ? -1.477 18.873 -1.169 1.00 98.00 112 GLU A O 1
ATOM 901 N N . GLU A 1 113 ? -1.316 19.069 1.056 1.00 97.94 113 GLU A N 1
ATOM 902 C CA . GLU A 1 113 ? -0.475 20.274 1.008 1.00 97.94 113 GLU A CA 1
ATOM 903 C C . GLU A 1 113 ? 0.927 19.988 0.442 1.00 97.94 113 GLU A C 1
ATOM 905 O O . GLU A 1 113 ? 1.491 20.789 -0.310 1.00 97.94 113 GLU A O 1
ATOM 910 N N . THR A 1 114 ? 1.504 18.835 0.785 1.00 97.56 114 THR A N 1
ATOM 911 C CA . THR A 1 114 ? 2.904 18.511 0.465 1.00 97.56 114 THR A CA 1
ATOM 912 C C . THR A 1 114 ? 3.057 17.808 -0.888 1.00 97.56 114 THR A C 1
ATOM 914 O O . THR A 1 114 ? 4.135 17.829 -1.503 1.00 97.56 114 THR A O 1
ATOM 917 N N . ARG A 1 115 ? 1.995 17.172 -1.391 1.00 97.00 115 ARG A N 1
ATOM 918 C CA . ARG A 1 115 ? 2.018 16.419 -2.647 1.00 97.00 115 ARG A CA 1
ATOM 919 C C . ARG A 1 115 ? 2.342 17.325 -3.836 1.00 97.00 115 ARG A C 1
ATOM 921 O O . ARG A 1 115 ? 1.644 18.276 -4.167 1.00 97.00 115 ARG A O 1
ATOM 928 N N . SER A 1 116 ? 3.407 16.976 -4.555 1.00 96.75 116 SER A N 1
ATOM 929 C CA . SER A 1 116 ? 3.804 17.661 -5.790 1.00 96.75 116 SER A CA 1
ATOM 930 C C . SER A 1 116 ? 3.226 16.980 -7.032 1.00 96.75 116 SER A C 1
ATOM 932 O O . SER A 1 116 ? 3.164 15.750 -7.110 1.00 96.75 116 SER A O 1
ATOM 934 N N . SER A 1 117 ? 2.890 17.764 -8.062 1.00 95.56 117 SER A N 1
ATOM 935 C CA . SER A 1 117 ? 2.441 17.229 -9.353 1.00 95.56 117 SER A CA 1
ATOM 936 C C . SER A 1 117 ? 3.501 16.301 -9.967 1.00 95.56 117 SER A C 1
ATOM 938 O O . SER A 1 117 ? 4.632 16.730 -10.199 1.00 95.56 117 SER A O 1
ATOM 940 N N . GLY A 1 118 ? 3.135 15.050 -10.260 1.00 94.88 118 GLY A N 1
ATOM 941 C CA . GLY A 1 118 ? 4.033 14.046 -10.849 1.00 94.88 118 GLY A CA 1
ATOM 942 C C . GLY A 1 118 ? 4.706 13.100 -9.847 1.00 94.88 118 GLY A C 1
ATOM 943 O O . GLY A 1 118 ? 5.409 12.184 -10.270 1.00 94.88 118 GLY A O 1
ATOM 944 N N . MET A 1 119 ? 4.473 13.276 -8.544 1.00 97.38 119 MET A N 1
ATOM 945 C CA . MET A 1 119 ? 4.819 12.282 -7.526 1.00 97.38 119 MET A CA 1
ATOM 946 C C . MET A 1 119 ? 3.873 11.073 -7.631 1.00 97.38 119 MET A C 1
ATOM 948 O O . MET A 1 119 ? 2.657 11.244 -7.707 1.00 97.38 119 MET A O 1
ATOM 952 N N . ASN A 1 120 ? 4.417 9.850 -7.655 1.00 97.81 120 ASN A N 1
ATOM 953 C CA . ASN A 1 120 ? 3.606 8.630 -7.639 1.00 97.81 120 ASN A CA 1
ATOM 954 C C . ASN A 1 120 ? 3.224 8.277 -6.198 1.00 97.81 120 ASN A C 1
ATOM 956 O O . ASN A 1 120 ? 4.007 7.652 -5.495 1.00 97.81 120 ASN A O 1
ATOM 960 N N . THR A 1 121 ? 2.024 8.667 -5.788 1.00 98.12 121 THR A N 1
ATOM 961 C CA . THR A 1 121 ? 1.497 8.466 -4.429 1.00 98.12 121 THR A CA 1
ATOM 962 C C . THR A 1 121 ? 0.520 7.296 -4.328 1.00 98.12 121 THR A C 1
ATOM 964 O O . THR A 1 121 ? -0.141 7.147 -3.310 1.00 98.12 121 THR A O 1
ATOM 967 N N . THR A 1 122 ? 0.438 6.448 -5.360 1.00 98.31 122 THR A N 1
ATOM 968 C CA . THR A 1 122 ? -0.560 5.365 -5.428 1.00 98.31 122 THR A CA 1
ATOM 969 C C . THR A 1 122 ? -0.511 4.439 -4.207 1.00 98.31 122 THR A C 1
ATOM 971 O O . THR A 1 122 ? -1.548 3.951 -3.781 1.00 98.31 122 THR A O 1
ATOM 974 N N . SER A 1 123 ? 0.675 4.178 -3.641 1.00 98.19 123 SER A N 1
ATOM 975 C CA . SER A 1 123 ? 0.807 3.364 -2.425 1.00 98.19 123 SER A CA 1
ATOM 976 C C . SER A 1 123 ? 0.197 4.045 -1.201 1.00 98.19 123 SER A C 1
ATOM 978 O O . SER A 1 123 ? -0.558 3.409 -0.479 1.00 98.19 123 SER A O 1
ATOM 980 N N . VAL A 1 124 ? 0.462 5.338 -1.015 1.00 98.44 124 VAL A N 1
ATOM 981 C CA . VAL A 1 124 ? -0.101 6.146 0.079 1.00 98.44 124 VAL A CA 1
ATOM 982 C C . VAL A 1 124 ? -1.623 6.243 -0.046 1.00 98.44 124 VAL A C 1
ATOM 984 O O . VAL A 1 124 ? -2.327 6.037 0.935 1.00 98.44 124 VAL A O 1
ATOM 987 N N . ASP A 1 125 ? -2.132 6.463 -1.264 1.00 98.44 125 ASP A N 1
ATOM 988 C CA . ASP A 1 125 ? -3.574 6.517 -1.542 1.00 98.44 125 ASP A CA 1
ATOM 989 C C . ASP A 1 125 ? -4.279 5.204 -1.134 1.00 98.44 125 ASP A C 1
ATOM 991 O O . ASP A 1 125 ? -5.391 5.229 -0.613 1.00 98.44 125 ASP A O 1
ATOM 995 N N . LEU A 1 126 ? -3.633 4.047 -1.333 1.00 98.44 126 LEU A N 1
ATOM 996 C CA . LEU A 1 126 ? -4.180 2.750 -0.915 1.00 98.44 126 LEU A CA 1
ATOM 997 C C . LEU A 1 126 ? -4.212 2.586 0.610 1.00 98.44 126 LEU A C 1
ATOM 999 O O . LEU A 1 126 ? -5.194 2.050 1.119 1.00 98.44 126 LEU A O 1
ATOM 1003 N N . ILE A 1 127 ? -3.184 3.057 1.325 1.00 98.56 127 ILE A N 1
ATOM 1004 C CA . ILE A 1 127 ? -3.145 3.002 2.795 1.00 98.56 127 ILE A CA 1
ATOM 1005 C C . ILE A 1 127 ? -4.231 3.910 3.386 1.00 98.56 127 ILE A C 1
ATOM 1007 O O . ILE A 1 127 ? -4.932 3.493 4.301 1.00 98.56 127 ILE A O 1
ATOM 1011 N N . ILE A 1 128 ? -4.449 5.108 2.824 1.00 98.69 128 ILE A N 1
ATOM 1012 C CA . ILE A 1 128 ? -5.543 6.007 3.244 1.00 98.69 128 ILE A CA 1
ATOM 1013 C C . ILE A 1 128 ? -6.899 5.301 3.139 1.00 98.69 128 ILE A C 1
ATOM 1015 O O . ILE A 1 128 ? -7.665 5.294 4.099 1.00 98.69 128 ILE A O 1
ATOM 1019 N N . VAL A 1 129 ? -7.171 4.649 2.004 1.00 98.62 129 VAL A N 1
ATOM 1020 C CA . VAL A 1 129 ? -8.416 3.887 1.800 1.00 98.62 129 VAL A CA 1
ATOM 1021 C C . VAL A 1 129 ? -8.545 2.734 2.802 1.00 98.62 129 VAL A C 1
ATOM 1023 O O . VAL A 1 129 ? -9.650 2.412 3.240 1.00 98.62 129 VAL A O 1
ATOM 1026 N N . GLU A 1 130 ? -7.437 2.094 3.174 1.00 98.50 130 GLU A N 1
ATOM 1027 C CA . GLU A 1 130 ? -7.435 1.047 4.195 1.00 98.50 130 GLU A CA 1
ATOM 1028 C C . GLU A 1 130 ? -7.750 1.608 5.588 1.00 98.50 130 GLU A C 1
ATOM 1030 O O . GLU A 1 130 ? -8.608 1.050 6.267 1.00 98.50 130 GLU A O 1
ATOM 1035 N N . ILE A 1 131 ? -7.167 2.747 5.977 1.00 98.56 131 ILE A N 1
ATOM 1036 C CA . ILE A 1 131 ? -7.479 3.428 7.246 1.00 98.56 131 ILE A CA 1
ATOM 1037 C C . ILE A 1 131 ? -8.964 3.801 7.303 1.00 98.56 131 ILE A C 1
ATOM 1039 O O . ILE A 1 131 ? -9.644 3.475 8.275 1.00 98.56 131 ILE A O 1
ATOM 1043 N N . GLU A 1 132 ? -9.494 4.430 6.250 1.00 98.44 132 GLU A N 1
ATOM 1044 C CA . GLU A 1 132 ? -10.917 4.782 6.158 1.00 98.44 132 GLU A CA 1
ATOM 1045 C C . GLU A 1 132 ? -11.809 3.549 6.311 1.00 98.44 132 GLU A C 1
ATOM 1047 O O . GLU A 1 132 ? -12.848 3.594 6.970 1.00 98.44 132 GLU A O 1
ATOM 1052 N N . LYS A 1 133 ? -11.409 2.421 5.721 1.00 98.50 133 LYS A N 1
ATOM 1053 C CA . LYS A 1 133 ? -12.134 1.161 5.861 1.00 98.50 133 LYS A CA 1
ATOM 1054 C C . LYS A 1 133 ? -12.090 0.631 7.296 1.00 98.50 133 LYS A C 1
ATOM 1056 O O . LYS A 1 133 ? -13.128 0.206 7.790 1.00 98.50 133 LYS A O 1
ATOM 1061 N N . GLU A 1 134 ? -10.939 0.641 7.964 1.00 98.50 134 GLU A N 1
ATOM 1062 C CA . GLU A 1 134 ? -10.834 0.187 9.359 1.00 98.50 134 GLU A CA 1
ATOM 1063 C C . GLU A 1 134 ? -11.658 1.071 10.312 1.00 98.50 134 GLU A C 1
ATOM 1065 O O . GLU A 1 134 ? -12.310 0.539 11.209 1.00 98.50 134 GLU A O 1
ATOM 1070 N N . ILE A 1 135 ? -11.708 2.389 10.074 1.00 98.38 135 ILE A N 1
ATOM 1071 C CA . ILE A 1 135 ? -12.576 3.325 10.810 1.00 98.38 135 ILE A CA 1
ATOM 1072 C C . ILE A 1 135 ? -14.058 3.001 10.559 1.00 98.38 135 ILE A C 1
ATOM 1074 O O . ILE A 1 135 ? -14.829 2.883 11.507 1.00 98.38 135 ILE A O 1
ATOM 1078 N N . ASN A 1 136 ? -14.464 2.803 9.301 1.00 98.12 136 ASN A N 1
ATOM 1079 C CA . ASN A 1 136 ? -15.853 2.471 8.952 1.00 98.12 136 ASN A CA 1
ATOM 1080 C C . ASN A 1 136 ? -16.308 1.104 9.498 1.00 98.12 136 ASN A C 1
ATOM 1082 O O . ASN A 1 136 ? -17.482 0.924 9.827 1.00 98.12 136 ASN A O 1
ATOM 1086 N N . ASP A 1 137 ? -15.382 0.148 9.595 1.00 98.31 137 ASP A N 1
ATOM 1087 C CA . ASP A 1 137 ? -15.605 -1.189 10.151 1.00 98.31 137 ASP A CA 1
ATOM 1088 C C . ASP A 1 137 ? -15.511 -1.222 11.698 1.00 98.31 137 ASP A C 1
ATOM 1090 O O . ASP A 1 137 ? -15.531 -2.309 12.278 1.00 98.31 137 ASP A O 1
ATOM 1094 N N . GLU A 1 138 ? -15.384 -0.067 12.367 1.00 98.19 138 GLU A N 1
ATOM 1095 C CA . GLU A 1 138 ? -15.271 0.069 13.833 1.00 98.19 138 GLU A CA 1
ATOM 1096 C C . GLU A 1 138 ? -14.079 -0.707 14.441 1.00 98.19 138 GLU A C 1
ATOM 1098 O O . GLU A 1 138 ? -14.140 -1.217 15.568 1.00 98.19 138 GLU A O 1
ATOM 1103 N N . ARG A 1 139 ? -12.977 -0.813 13.682 1.00 98.44 139 ARG A N 1
ATOM 1104 C CA . ARG A 1 139 ? -11.695 -1.425 14.086 1.00 98.44 139 ARG A CA 1
ATOM 1105 C C . ARG A 1 139 ? -10.635 -0.354 14.349 1.00 98.44 139 ARG A C 1
ATOM 1107 O O . ARG A 1 139 ? -9.544 -0.370 13.774 1.00 98.44 139 ARG A O 1
ATOM 1114 N N . TYR A 1 140 ? -10.972 0.604 15.208 1.00 98.31 140 TYR A N 1
ATOM 1115 C CA . TYR A 1 140 ? -10.173 1.806 15.466 1.00 98.31 140 TYR A CA 1
ATOM 1116 C C . TYR A 1 140 ? -8.763 1.506 15.993 1.00 98.31 140 TYR A C 1
ATOM 1118 O O . TYR A 1 140 ? -7.816 2.220 15.675 1.00 98.31 140 TYR A O 1
ATOM 1126 N N . GLU A 1 141 ? -8.586 0.398 16.713 1.00 98.25 141 GLU A N 1
ATOM 1127 C CA . GLU A 1 141 ? -7.291 -0.069 17.213 1.00 98.25 141 GLU A CA 1
ATOM 1128 C C . GLU A 1 141 ? -6.263 -0.371 16.107 1.00 98.25 141 GLU A C 1
ATOM 1130 O O . GLU A 1 141 ? -5.063 -0.421 16.372 1.00 98.25 141 GLU A O 1
ATOM 1135 N N . LYS A 1 142 ? -6.715 -0.568 14.863 1.00 98.50 142 LYS A N 1
ATOM 1136 C CA . LYS A 1 142 ? -5.845 -0.781 13.700 1.00 98.50 142 LYS A CA 1
ATOM 1137 C C . LYS A 1 142 ? -5.561 0.490 12.911 1.00 98.50 142 LYS A C 1
ATOM 1139 O O . LYS A 1 142 ? -4.631 0.487 12.111 1.00 98.50 142 LYS A O 1
ATOM 1144 N N . ALA A 1 143 ? -6.335 1.553 13.115 1.00 98.31 143 ALA A N 1
ATOM 1145 C CA . ALA A 1 143 ? -6.167 2.794 12.371 1.00 98.31 143 ALA A CA 1
ATOM 1146 C C . ALA A 1 143 ? -4.846 3.491 12.734 1.00 98.31 143 ALA A C 1
ATOM 1148 O O . ALA A 1 143 ? -4.115 3.900 11.841 1.00 98.31 143 ALA A O 1
ATOM 1149 N N . ASP A 1 144 ? -4.505 3.549 14.024 1.00 97.62 144 ASP A N 1
ATOM 1150 C CA . ASP A 1 144 ? -3.286 4.196 14.539 1.00 97.62 144 ASP A CA 1
ATOM 1151 C C . ASP A 1 144 ? -1.984 3.684 13.873 1.00 97.62 144 ASP A C 1
ATOM 1153 O O . ASP A 1 144 ? -1.278 4.486 13.258 1.00 97.62 144 ASP A O 1
ATOM 1157 N N . PRO A 1 145 ? -1.677 2.368 13.855 1.00 98.44 145 PRO A N 1
ATOM 1158 C CA . PRO A 1 145 ? -0.465 1.878 13.194 1.00 98.44 145 PRO A CA 1
ATOM 1159 C C . PRO A 1 145 ? -0.492 2.053 11.667 1.00 98.44 145 PRO A C 1
ATOM 1161 O O . PRO A 1 145 ? 0.560 2.245 11.060 1.00 98.44 145 PRO A O 1
ATOM 1164 N N . LEU A 1 146 ? -1.670 2.012 11.032 1.00 98.50 146 LEU A N 1
ATOM 1165 C CA . LEU A 1 146 ? -1.787 2.268 9.592 1.00 98.50 146 LEU A CA 1
ATOM 1166 C C . LEU A 1 146 ? -1.513 3.739 9.250 1.00 98.50 146 LEU A C 1
ATOM 1168 O O . LEU A 1 146 ? -0.939 4.026 8.202 1.00 98.50 146 LEU A O 1
ATOM 1172 N N . ILE A 1 147 ? -1.892 4.676 10.125 1.00 98.50 147 ILE A N 1
ATOM 1173 C CA . ILE A 1 147 ? -1.572 6.101 9.968 1.00 98.50 147 ILE A CA 1
ATOM 1174 C C . ILE A 1 147 ? -0.056 6.309 10.060 1.00 98.50 147 ILE A C 1
ATOM 1176 O O . ILE A 1 147 ? 0.513 7.003 9.215 1.00 98.50 147 ILE A O 1
ATOM 1180 N N . GLU A 1 148 ? 0.622 5.675 11.022 1.00 98.50 148 GLU A N 1
ATOM 1181 C CA . GLU A 1 148 ? 2.091 5.696 11.101 1.00 98.50 148 GLU A CA 1
ATOM 1182 C C . GLU A 1 148 ? 2.737 5.130 9.824 1.00 98.50 148 GLU A C 1
ATOM 1184 O O . GLU A 1 148 ? 3.619 5.768 9.243 1.00 98.50 148 GLU A O 1
ATOM 1189 N N . GLU A 1 149 ? 2.246 3.989 9.325 1.00 98.44 149 GLU A N 1
ATOM 1190 C CA . GLU A 1 149 ? 2.697 3.397 8.059 1.00 98.44 149 GLU A CA 1
ATOM 1191 C C . GLU A 1 149 ? 2.493 4.358 6.876 1.00 98.44 149 GLU A C 1
ATOM 1193 O O . GLU A 1 149 ? 3.374 4.496 6.022 1.00 98.44 149 GLU A O 1
ATOM 1198 N N . ALA A 1 150 ? 1.372 5.082 6.837 1.00 98.62 150 ALA A N 1
ATOM 1199 C CA . ALA A 1 150 ? 1.091 6.067 5.800 1.00 98.62 150 ALA A CA 1
ATOM 1200 C C . ALA A 1 150 ? 2.099 7.232 5.817 1.00 98.62 150 ALA A C 1
ATOM 1202 O O . ALA A 1 150 ? 2.567 7.654 4.753 1.00 98.62 150 ALA A O 1
ATOM 1203 N N . TYR A 1 151 ? 2.484 7.725 7.002 1.00 98.69 151 TYR A N 1
ATOM 1204 C CA . TYR A 1 151 ? 3.537 8.737 7.149 1.00 98.69 151 TYR A CA 1
ATOM 1205 C C . TYR A 1 151 ? 4.896 8.226 6.657 1.00 98.69 151 TYR A C 1
ATOM 1207 O O . TYR A 1 151 ? 5.597 8.937 5.925 1.00 98.69 151 TYR A O 1
ATOM 1215 N N . GLU A 1 152 ? 5.277 7.002 7.028 1.00 98.69 152 GLU A N 1
ATOM 1216 C CA . GLU A 1 152 ? 6.534 6.388 6.589 1.00 98.69 152 GLU A CA 1
ATOM 1217 C C . GLU A 1 152 ? 6.572 6.191 5.069 1.00 98.69 152 GLU A C 1
ATOM 1219 O O . GLU A 1 152 ? 7.551 6.560 4.407 1.00 98.69 152 GLU A O 1
ATOM 1224 N N . GLU A 1 153 ? 5.491 5.663 4.496 1.00 98.31 153 GLU A N 1
ATOM 1225 C CA . GLU A 1 153 ? 5.356 5.440 3.060 1.00 98.31 153 GLU A CA 1
ATOM 1226 C C . GLU A 1 153 ? 5.406 6.761 2.289 1.00 98.31 153 GLU A C 1
ATOM 1228 O O . GLU A 1 153 ? 6.115 6.873 1.283 1.00 98.31 153 GLU A O 1
ATOM 1233 N N . PHE A 1 154 ? 4.714 7.794 2.774 1.00 98.44 154 PHE A N 1
ATOM 1234 C CA . PHE A 1 154 ? 4.740 9.113 2.153 1.00 98.44 154 PHE A CA 1
ATOM 1235 C C . PHE A 1 154 ? 6.138 9.736 2.192 1.00 98.44 154 PHE A C 1
ATOM 1237 O O . PHE A 1 154 ? 6.616 10.240 1.171 1.00 98.44 154 PHE A O 1
ATOM 1244 N N . SER A 1 155 ? 6.835 9.634 3.327 1.00 98.38 155 SER A N 1
ATOM 1245 C CA . SER A 1 155 ? 8.228 10.069 3.462 1.00 98.38 155 SER A CA 1
ATOM 1246 C C . SER A 1 155 ? 9.136 9.357 2.451 1.00 98.38 155 SER A C 1
ATOM 1248 O O . SER A 1 155 ? 9.901 10.000 1.723 1.00 98.38 155 SER A O 1
ATOM 1250 N N . ARG A 1 156 ? 8.984 8.034 2.297 1.00 98.56 156 ARG A N 1
ATOM 1251 C CA . ARG A 1 156 ? 9.728 7.244 1.304 1.00 98.56 156 ARG A CA 1
ATOM 1252 C C . ARG A 1 156 ? 9.464 7.724 -0.122 1.00 98.56 156 ARG A C 1
ATOM 1254 O O . ARG A 1 156 ? 10.412 7.958 -0.876 1.00 98.56 156 ARG A O 1
ATOM 1261 N N . VAL A 1 157 ? 8.198 7.907 -0.494 1.00 98.31 157 VAL A N 1
ATOM 1262 C CA . VAL A 1 157 ? 7.804 8.403 -1.822 1.00 98.31 157 VAL A CA 1
ATOM 1263 C C . VAL A 1 157 ? 8.377 9.803 -2.078 1.00 98.31 157 VAL A C 1
ATOM 1265 O O . VAL A 1 157 ? 8.891 10.081 -3.168 1.00 98.31 157 VAL A O 1
ATOM 1268 N N . GLN A 1 158 ? 8.356 10.681 -1.074 1.00 98.19 158 GLN A N 1
ATOM 1269 C CA . GLN A 1 158 ? 8.921 12.025 -1.163 1.00 98.19 158 GLN A CA 1
ATOM 1270 C C . GLN A 1 158 ? 10.441 11.989 -1.372 1.00 98.19 158 GLN A C 1
ATOM 1272 O O . GLN A 1 158 ? 10.971 12.713 -2.226 1.00 98.19 158 GLN A O 1
ATOM 1277 N N . GLU A 1 159 ? 11.155 11.128 -0.647 1.00 98.12 159 GLU A N 1
ATOM 1278 C CA . GLU A 1 159 ? 12.590 10.927 -0.829 1.00 98.12 159 GLU A CA 1
ATOM 1279 C C . GLU A 1 159 ? 12.930 10.404 -2.224 1.00 98.12 159 GLU A C 1
ATOM 1281 O O . GLU A 1 159 ? 13.856 10.913 -2.863 1.00 98.12 159 GLU A O 1
ATOM 1286 N N . GLU A 1 160 ? 12.201 9.402 -2.715 1.00 97.69 160 GLU A N 1
ATOM 1287 C CA . GLU A 1 160 ? 12.397 8.836 -4.050 1.00 97.69 160 GLU A CA 1
ATOM 1288 C C . GLU A 1 160 ? 12.193 9.891 -5.134 1.00 97.69 160 GLU A C 1
ATOM 1290 O O . GLU A 1 160 ? 13.050 10.063 -6.008 1.00 97.69 160 GLU A O 1
ATOM 1295 N N . TYR A 1 161 ? 11.110 10.661 -5.035 1.00 97.75 161 TYR A N 1
ATOM 1296 C CA . TYR A 1 161 ? 10.834 11.775 -5.932 1.00 97.75 161 TYR A CA 1
ATOM 1297 C C . TYR A 1 161 ? 11.939 12.841 -5.870 1.00 97.75 161 TYR A C 1
ATOM 1299 O O . TYR A 1 161 ? 12.440 13.298 -6.903 1.00 97.75 161 TYR A O 1
ATOM 1307 N N . GLY A 1 162 ? 12.402 13.192 -4.668 1.00 97.69 162 GLY A N 1
ATOM 1308 C CA . GLY A 1 162 ? 13.506 14.128 -4.461 1.00 97.69 162 GLY A CA 1
ATOM 1309 C C . GLY A 1 162 ? 14.829 13.639 -5.061 1.00 97.69 162 GLY A C 1
ATOM 1310 O O . GLY A 1 162 ? 15.545 14.415 -5.703 1.00 97.69 162 GLY A O 1
ATOM 1311 N N . ARG A 1 163 ? 15.158 12.352 -4.902 1.00 97.81 163 ARG A N 1
ATOM 1312 C CA . ARG A 1 163 ? 16.340 11.715 -5.510 1.00 97.81 163 ARG A CA 1
ATOM 1313 C C . ARG A 1 163 ? 16.240 11.727 -7.030 1.00 97.81 163 ARG A C 1
ATOM 1315 O O . ARG A 1 163 ? 17.212 12.090 -7.691 1.00 97.81 163 ARG A O 1
ATOM 1322 N N . LEU A 1 164 ? 15.072 11.398 -7.576 1.00 96.69 164 LEU A N 1
ATOM 1323 C CA . LEU A 1 164 ? 14.8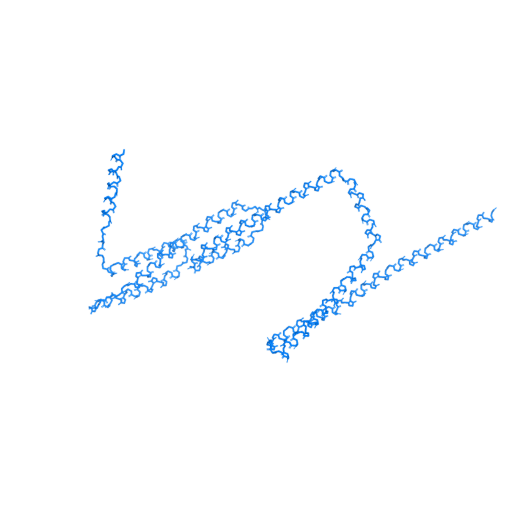21 11.386 -9.012 1.00 96.69 164 LEU A CA 1
ATOM 1324 C C . LEU A 1 164 ? 14.960 12.791 -9.615 1.00 96.69 164 LEU A C 1
ATOM 1326 O O . LEU A 1 164 ? 15.657 12.965 -10.614 1.00 96.69 164 LEU A O 1
ATOM 1330 N N . ASN A 1 165 ? 14.394 13.811 -8.971 1.00 96.94 165 ASN A N 1
ATOM 1331 C CA . ASN A 1 165 ? 14.520 15.200 -9.412 1.00 96.94 165 ASN A CA 1
ATOM 1332 C C . ASN A 1 165 ? 15.961 15.706 -9.344 1.00 96.94 165 ASN A C 1
ATOM 1334 O O . ASN A 1 165 ? 16.440 16.326 -10.295 1.00 96.94 165 ASN A O 1
ATOM 1338 N N . LYS A 1 166 ? 16.694 15.403 -8.266 1.00 97.19 166 LYS A N 1
ATOM 1339 C CA . LYS A 1 166 ? 18.127 15.729 -8.166 1.00 97.19 166 LYS A CA 1
ATOM 1340 C C . LYS A 1 166 ? 18.934 15.017 -9.249 1.00 97.19 166 LYS A C 1
ATOM 1342 O O . LYS A 1 166 ? 19.797 15.638 -9.867 1.00 97.19 166 LYS A O 1
ATOM 1347 N N . PHE A 1 167 ? 18.629 13.750 -9.519 1.00 96.31 167 PHE A N 1
ATOM 1348 C CA . PHE A 1 167 ? 19.264 12.979 -10.582 1.00 96.31 167 PHE A CA 1
ATOM 1349 C C . PHE A 1 167 ? 18.989 13.581 -11.964 1.00 96.31 167 PHE A C 1
ATOM 1351 O O . PHE A 1 167 ? 19.929 13.777 -12.734 1.00 96.31 167 PHE A O 1
ATOM 1358 N N . TYR A 1 168 ? 17.741 13.942 -12.272 1.00 95.38 168 TYR A N 1
ATOM 1359 C CA . TYR A 1 168 ? 17.390 14.595 -13.533 1.00 95.38 168 TYR A CA 1
ATOM 1360 C C . TYR A 1 168 ? 18.023 15.977 -13.671 1.00 95.38 168 TYR A C 1
ATOM 1362 O O . TYR A 1 168 ? 18.531 16.295 -14.743 1.00 95.38 168 TYR A O 1
ATOM 1370 N N . ALA A 1 169 ? 18.050 16.784 -12.610 1.00 95.44 169 ALA A N 1
ATOM 1371 C CA . ALA A 1 169 ? 18.687 18.098 -12.623 1.00 95.44 169 ALA A CA 1
ATOM 1372 C C . ALA A 1 169 ? 20.207 17.993 -12.826 1.00 95.44 169 ALA A C 1
ATOM 1374 O O . ALA A 1 169 ? 20.780 18.734 -13.626 1.00 95.44 169 ALA A O 1
ATOM 1375 N N . ALA A 1 170 ? 20.865 17.048 -12.149 1.00 95.75 170 ALA A N 1
ATOM 1376 C CA . ALA A 1 170 ? 22.290 16.789 -12.327 1.00 95.75 170 ALA A CA 1
ATOM 1377 C C . ALA A 1 170 ? 22.586 16.283 -13.745 1.00 95.75 170 ALA A C 1
ATOM 1379 O O . ALA A 1 170 ? 23.456 16.818 -14.428 1.00 95.75 170 ALA A O 1
ATOM 1380 N N . THR A 1 171 ? 21.811 15.307 -14.218 1.00 94.44 171 THR A N 1
ATOM 1381 C CA . THR A 1 171 ? 21.972 14.698 -15.540 1.00 94.44 171 THR A CA 1
ATOM 1382 C C . THR A 1 171 ? 21.706 15.706 -16.654 1.00 94.44 171 THR A C 1
ATOM 1384 O O . THR A 1 171 ? 22.520 15.824 -17.567 1.00 94.44 171 THR A O 1
ATOM 1387 N N . SER A 1 172 ? 20.629 16.493 -16.576 1.00 94.75 172 SER A N 1
ATOM 1388 C CA . SER A 1 172 ? 20.317 17.521 -17.577 1.00 94.75 172 SER A CA 1
ATOM 1389 C C . SER A 1 172 ? 21.400 18.596 -17.621 1.00 94.75 172 SER A C 1
ATOM 1391 O O . SER A 1 172 ? 21.871 18.947 -18.704 1.00 94.75 172 SER A O 1
ATOM 1393 N N . ARG A 1 173 ? 21.892 19.049 -16.461 1.00 93.94 173 ARG A N 1
ATOM 1394 C CA . ARG A 1 173 ? 23.007 19.995 -16.377 1.00 93.94 173 ARG A CA 1
ATOM 1395 C C . ARG A 1 173 ? 24.277 19.415 -16.995 1.00 93.94 173 ARG A C 1
ATOM 1397 O O . ARG A 1 173 ? 24.892 20.085 -17.820 1.00 93.94 173 ARG A O 1
ATOM 1404 N N . SER A 1 174 ? 24.636 18.173 -16.681 1.00 92.12 174 SER A N 1
ATOM 1405 C CA . SER A 1 174 ? 25.778 17.490 -17.301 1.00 92.12 174 SER A CA 1
ATOM 1406 C C . SER A 1 174 ? 25.615 17.358 -18.817 1.00 92.12 174 SER A C 1
ATOM 1408 O O . SER A 1 174 ? 26.544 17.680 -19.552 1.00 92.12 174 SER A O 1
ATOM 1410 N N . PHE A 1 175 ? 24.436 16.971 -19.311 1.00 91.12 175 PHE A N 1
ATOM 1411 C CA . PHE A 1 175 ? 24.167 16.893 -20.750 1.00 91.12 175 PHE A CA 1
ATOM 1412 C C . PHE A 1 175 ? 24.254 18.259 -21.434 1.00 91.12 175 PHE A C 1
ATOM 1414 O O . PHE A 1 175 ? 24.859 18.363 -22.499 1.00 91.12 175 PHE A O 1
ATOM 1421 N N . THR A 1 176 ? 23.699 19.315 -20.834 1.00 93.25 176 THR A N 1
ATOM 1422 C CA . THR A 1 176 ? 23.778 20.669 -21.407 1.00 93.25 176 THR A CA 1
ATOM 1423 C C . THR A 1 176 ? 25.218 21.174 -21.482 1.00 93.25 176 THR A C 1
ATOM 1425 O O . THR A 1 176 ? 25.598 21.761 -22.493 1.00 93.25 176 THR A O 1
ATOM 1428 N N . LEU A 1 177 ? 26.045 20.892 -20.469 1.00 93.38 177 LEU A N 1
ATOM 1429 C CA . LEU A 1 177 ? 27.473 21.217 -20.481 1.00 93.38 177 LEU A CA 1
ATOM 1430 C C . LEU A 1 177 ? 28.220 20.434 -21.566 1.00 93.38 177 LEU A C 1
ATOM 1432 O O . LEU A 1 177 ? 28.922 21.046 -22.367 1.00 93.38 177 LEU A O 1
ATOM 1436 N N . LEU A 1 178 ? 28.000 19.118 -21.668 1.00 91.38 178 LEU A N 1
ATOM 1437 C CA . LEU A 1 178 ? 28.615 18.283 -22.707 1.00 91.38 178 LEU A CA 1
ATOM 1438 C C . LEU A 1 178 ? 28.248 18.746 -24.122 1.00 91.38 178 LEU A C 1
ATOM 1440 O O . LEU A 1 178 ? 29.107 18.782 -25.000 1.00 91.38 178 LEU A O 1
ATOM 1444 N N . LEU A 1 179 ? 26.991 19.130 -24.349 1.00 92.19 179 LEU A N 1
ATOM 1445 C CA . LEU A 1 179 ? 26.545 19.654 -25.640 1.00 92.19 179 LEU A CA 1
ATOM 1446 C C . LEU A 1 179 ? 27.125 21.040 -25.937 1.00 92.19 179 LEU A C 1
ATOM 1448 O O . LEU A 1 179 ? 27.460 21.321 -27.086 1.00 92.19 179 LEU A O 1
ATOM 1452 N N . LYS A 1 180 ? 27.266 21.903 -24.927 1.00 94.12 180 LYS A N 1
ATOM 1453 C CA . LYS A 1 180 ? 27.812 23.253 -25.107 1.00 94.12 180 LYS A CA 1
ATOM 1454 C C . LYS A 1 180 ? 29.318 23.236 -25.369 1.00 94.12 180 LYS A C 1
ATOM 1456 O O . LYS A 1 180 ? 29.789 23.987 -26.215 1.00 94.12 180 LYS A O 1
ATOM 1461 N N . GLU A 1 181 ? 30.059 22.391 -24.660 1.00 95.06 181 GLU A N 1
ATOM 1462 C CA . GLU A 1 181 ? 31.520 22.324 -24.751 1.00 95.06 181 GLU A CA 1
ATOM 1463 C C . GLU A 1 181 ? 31.995 21.415 -25.894 1.00 95.06 181 GLU A C 1
ATOM 1465 O O . GLU A 1 181 ? 32.902 21.772 -26.643 1.00 95.06 181 GLU A O 1
ATOM 1470 N N . TYR A 1 182 ? 31.333 20.272 -26.095 1.00 94.69 182 TYR A N 1
ATOM 1471 C CA . TYR A 1 182 ? 31.747 19.242 -27.053 1.00 94.69 182 TYR A CA 1
ATOM 1472 C C . TYR A 1 182 ? 30.696 18.949 -28.130 1.00 94.69 182 TYR A C 1
ATOM 1474 O O . TYR A 1 182 ? 30.737 17.891 -28.762 1.00 94.69 182 TYR A O 1
ATOM 1482 N N . GLY A 1 183 ? 29.759 19.864 -28.388 1.00 93.12 183 GLY A N 1
ATOM 1483 C CA . GLY A 1 183 ? 28.665 19.667 -29.350 1.00 93.12 183 GLY A CA 1
ATOM 1484 C C . GLY A 1 183 ?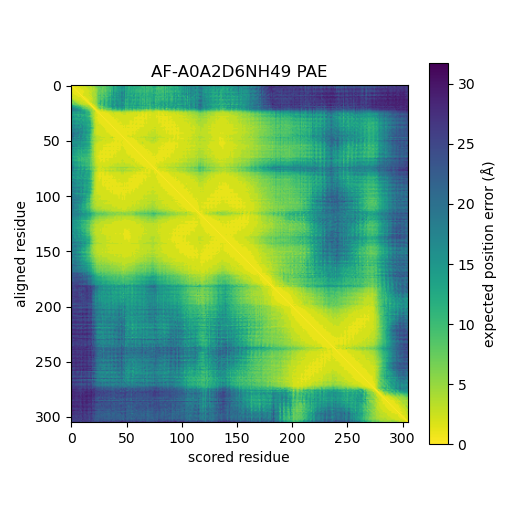 29.124 19.210 -30.740 1.00 93.12 183 GLY A C 1
ATOM 1485 O O . GLY A 1 183 ? 28.588 18.253 -31.293 1.00 93.12 183 GLY A O 1
ATOM 1486 N N . TYR A 1 184 ? 30.179 19.823 -31.289 1.00 93.44 184 TYR A N 1
ATOM 1487 C CA . TYR A 1 184 ? 30.718 19.428 -32.599 1.00 93.44 184 TYR A CA 1
ATOM 1488 C C . TYR A 1 184 ? 31.367 18.030 -32.582 1.00 93.44 184 TYR A C 1
ATOM 1490 O O . TYR A 1 184 ? 31.148 17.219 -33.486 1.00 93.44 184 TYR A O 1
ATOM 1498 N N . TYR A 1 185 ? 32.130 17.705 -31.533 1.00 94.81 185 TYR A N 1
ATOM 1499 C CA . TYR A 1 185 ? 32.767 16.391 -31.393 1.00 94.81 185 TYR A CA 1
ATOM 1500 C C . TYR A 1 185 ? 31.732 15.285 -31.178 1.00 94.81 185 TYR A C 1
ATOM 1502 O O . TYR A 1 185 ? 31.768 14.271 -31.871 1.00 94.81 185 TYR A O 1
ATOM 1510 N N . THR A 1 186 ? 30.765 15.498 -30.286 1.00 89.38 186 THR A N 1
ATOM 1511 C CA . THR A 1 186 ? 29.667 14.551 -30.040 1.00 89.38 186 THR A CA 1
ATOM 1512 C C . THR A 1 186 ? 28.843 14.301 -31.303 1.00 89.38 186 THR A C 1
ATOM 1514 O O . THR A 1 186 ? 28.556 13.144 -31.611 1.00 89.38 186 THR A O 1
ATOM 1517 N N . LEU A 1 187 ? 28.552 15.338 -32.098 1.00 92.56 187 LEU A N 1
ATOM 1518 C CA . LEU A 1 187 ? 27.867 15.191 -33.384 1.00 92.56 187 LEU A CA 1
ATOM 1519 C C . LEU A 1 187 ? 28.693 14.378 -34.393 1.00 92.56 187 LEU A C 1
ATOM 1521 O O . LEU A 1 187 ? 28.151 13.484 -35.043 1.00 92.56 187 LEU A O 1
ATOM 1525 N N . SER A 1 188 ? 29.999 14.636 -34.514 1.00 95.38 188 SER A N 1
ATOM 1526 C CA . SER A 1 188 ? 30.854 13.871 -35.436 1.00 95.38 188 SER A CA 1
ATOM 1527 C C . SER A 1 188 ? 30.967 12.392 -35.036 1.00 95.38 188 SER A C 1
ATOM 1529 O O . SER A 1 188 ? 30.834 11.517 -35.894 1.00 95.38 188 SER A O 1
ATOM 1531 N N . VAL A 1 189 ? 31.096 12.089 -33.739 1.00 95.62 189 VAL A N 1
ATOM 1532 C CA . VAL A 1 189 ? 31.062 10.712 -33.213 1.00 95.62 189 VAL A CA 1
ATOM 1533 C C . VAL A 1 189 ? 29.710 10.050 -33.485 1.00 95.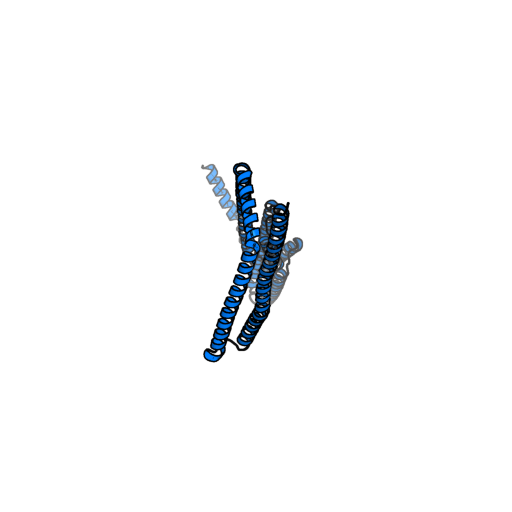62 189 VAL A C 1
ATOM 1535 O O . VAL A 1 189 ? 29.680 8.900 -33.924 1.00 95.62 189 VAL A O 1
ATOM 1538 N N . LEU A 1 190 ? 28.596 10.764 -33.293 1.00 95.06 190 LEU A N 1
ATOM 1539 C CA . LEU A 1 190 ? 27.254 10.258 -33.593 1.00 95.06 190 LEU A CA 1
ATOM 1540 C C . LEU A 1 190 ? 27.122 9.879 -35.076 1.00 95.06 190 LEU A C 1
ATOM 1542 O O . LEU A 1 190 ? 26.641 8.792 -35.389 1.00 95.06 190 LEU A O 1
ATOM 1546 N N . VAL A 1 191 ? 27.600 10.727 -35.993 1.00 96.94 191 VAL A N 1
ATOM 1547 C CA . VAL A 1 191 ? 27.592 10.441 -37.438 1.00 96.94 191 VAL A CA 1
ATOM 1548 C C . VAL A 1 191 ? 28.421 9.196 -37.753 1.00 96.94 191 VAL A C 1
ATOM 1550 O O . VAL A 1 191 ? 27.949 8.317 -38.474 1.00 96.94 191 VAL A O 1
ATOM 1553 N N . VAL A 1 192 ? 29.619 9.064 -37.177 1.00 97.56 192 VAL A N 1
ATOM 1554 C CA . VAL A 1 192 ? 30.459 7.870 -37.361 1.00 97.56 192 VAL A CA 1
ATOM 1555 C C . VAL A 1 192 ? 29.766 6.615 -36.817 1.00 97.56 192 VAL A C 1
ATOM 1557 O O . VAL A 1 192 ? 29.741 5.594 -37.503 1.00 97.56 192 VAL A O 1
ATOM 1560 N N . LEU A 1 193 ? 29.138 6.680 -35.640 1.00 96.56 193 LEU A N 1
ATOM 1561 C CA . LEU A 1 193 ? 28.373 5.566 -35.070 1.00 96.56 193 LEU A CA 1
ATOM 1562 C C . LEU A 1 193 ? 27.166 5.187 -35.934 1.00 96.56 193 LEU A C 1
ATOM 1564 O O . LEU A 1 193 ? 26.904 3.998 -36.106 1.00 96.56 193 LEU A O 1
ATOM 1568 N N . ILE A 1 194 ? 26.463 6.158 -36.523 1.00 96.38 194 ILE A N 1
ATOM 1569 C CA . ILE A 1 194 ? 25.367 5.911 -37.472 1.00 96.38 194 ILE A CA 1
ATOM 1570 C C . ILE A 1 194 ? 25.903 5.227 -38.734 1.00 96.38 194 ILE A C 1
ATOM 1572 O O . ILE A 1 194 ? 25.312 4.248 -39.188 1.00 96.38 194 ILE A O 1
ATOM 1576 N N . LEU A 1 195 ? 27.034 5.676 -39.285 1.00 96.50 195 LEU A N 1
ATOM 1577 C CA . LEU A 1 195 ? 27.663 5.043 -40.449 1.00 96.50 195 LEU A CA 1
ATOM 1578 C C . LEU A 1 195 ? 28.105 3.604 -40.145 1.00 96.50 195 LEU A C 1
ATOM 1580 O O . LEU A 1 195 ? 27.839 2.703 -40.942 1.00 96.50 195 LEU A O 1
ATOM 1584 N N . ILE A 1 196 ? 28.703 3.362 -38.973 1.00 96.44 196 ILE A N 1
ATOM 1585 C CA . ILE A 1 196 ? 29.032 2.014 -38.488 1.00 96.44 196 ILE A CA 1
ATOM 1586 C C . ILE A 1 196 ? 27.745 1.195 -38.336 1.00 96.44 196 ILE A C 1
ATOM 1588 O O . ILE A 1 196 ? 27.655 0.090 -38.865 1.00 96.44 196 ILE A O 1
ATOM 1592 N N . TYR A 1 197 ? 26.710 1.722 -37.684 1.00 95.25 197 TYR A N 1
ATOM 1593 C CA . TYR A 1 197 ? 25.435 1.023 -37.529 1.00 95.25 197 TYR A CA 1
ATOM 1594 C C . TYR A 1 197 ? 24.830 0.640 -38.885 1.00 95.25 197 TYR A C 1
ATOM 1596 O O . TYR A 1 197 ? 24.402 -0.500 -39.055 1.00 95.25 197 TYR A O 1
ATOM 1604 N N . LEU A 1 198 ? 24.842 1.541 -39.871 1.00 94.31 198 LEU A N 1
ATOM 1605 C CA . LEU A 1 198 ? 24.354 1.266 -41.223 1.00 94.31 198 LEU A CA 1
ATOM 1606 C C . LEU A 1 198 ? 25.195 0.192 -41.924 1.00 94.31 198 LEU A C 1
ATOM 1608 O O . LEU A 1 198 ? 24.623 -0.752 -42.475 1.00 94.31 198 LEU A O 1
ATOM 1612 N N . ALA A 1 199 ? 26.525 0.275 -41.838 1.00 94.25 199 ALA A N 1
ATOM 1613 C CA . ALA A 1 199 ? 27.438 -0.717 -42.407 1.00 94.25 199 ALA A CA 1
ATOM 1614 C C . ALA A 1 199 ? 27.266 -2.109 -41.769 1.00 94.25 199 ALA A C 1
ATOM 1616 O O . ALA A 1 199 ? 27.327 -3.133 -42.452 1.00 94.25 199 ALA A O 1
ATOM 1617 N N . TYR A 1 200 ? 26.998 -2.164 -40.461 1.00 95.31 200 TYR A N 1
ATOM 1618 C CA . TYR A 1 200 ? 26.891 -3.403 -39.688 1.00 95.31 200 TYR A CA 1
ATOM 1619 C C . TYR A 1 200 ? 25.448 -3.853 -39.416 1.00 95.31 200 TYR A C 1
ATOM 1621 O O . TYR A 1 200 ? 25.250 -4.906 -38.805 1.00 95.31 200 TYR A O 1
ATOM 1629 N N . ARG A 1 201 ? 24.427 -3.144 -39.916 1.00 93.19 201 ARG A N 1
ATOM 1630 C CA . ARG A 1 201 ? 23.000 -3.393 -39.628 1.00 93.19 201 ARG A CA 1
ATOM 1631 C C . ARG A 1 201 ? 22.591 -4.850 -39.834 1.00 93.19 201 ARG A C 1
ATOM 1633 O O . ARG A 1 201 ? 21.867 -5.416 -39.019 1.00 93.19 201 ARG A O 1
ATOM 1640 N N . VAL A 1 202 ? 23.051 -5.468 -40.923 1.00 91.00 202 VAL A N 1
ATOM 1641 C CA . VAL A 1 202 ? 22.731 -6.868 -41.259 1.00 91.00 202 VAL A CA 1
ATOM 1642 C C . VAL A 1 202 ? 23.389 -7.833 -40.271 1.00 91.00 202 VAL A C 1
ATOM 1644 O O . VAL A 1 202 ? 22.730 -8.743 -39.768 1.00 91.00 202 VAL A O 1
ATOM 1647 N N . ARG A 1 203 ? 24.667 -7.606 -39.934 1.00 93.56 203 ARG A N 1
ATOM 1648 C CA . ARG A 1 203 ? 25.401 -8.428 -38.960 1.00 93.56 203 ARG A CA 1
ATOM 1649 C C . ARG A 1 203 ? 24.793 -8.310 -37.562 1.00 93.56 203 ARG A C 1
ATOM 1651 O O . ARG A 1 203 ? 24.606 -9.331 -36.908 1.00 93.56 203 ARG A O 1
ATOM 1658 N N . ILE A 1 204 ? 24.416 -7.100 -37.146 1.00 92.81 204 ILE A N 1
ATOM 1659 C CA . ILE A 1 204 ? 23.753 -6.840 -35.860 1.00 92.81 204 ILE A CA 1
ATOM 1660 C C . ILE A 1 204 ? 22.403 -7.562 -35.800 1.00 92.81 204 ILE A C 1
ATOM 1662 O O . ILE A 1 204 ? 22.155 -8.308 -34.857 1.00 92.81 204 ILE A O 1
ATOM 1666 N N . LYS A 1 205 ? 21.553 -7.430 -36.829 1.00 93.81 205 LYS A N 1
ATOM 1667 C CA . LYS A 1 205 ? 20.274 -8.162 -36.897 1.00 93.81 205 LYS A CA 1
ATOM 1668 C C . LYS A 1 205 ? 20.474 -9.673 -36.786 1.00 93.81 205 LYS A C 1
ATOM 1670 O O . LYS A 1 205 ? 19.762 -10.331 -36.032 1.00 93.81 205 LYS A O 1
ATOM 1675 N N . LYS A 1 206 ? 21.464 -10.217 -37.498 1.00 94.75 206 LYS A N 1
ATOM 1676 C CA . LYS A 1 206 ? 21.820 -11.638 -37.432 1.00 94.75 206 LYS A CA 1
ATOM 1677 C C . LYS A 1 206 ? 22.237 -12.054 -36.019 1.00 94.75 206 LYS A C 1
ATOM 1679 O O . LYS A 1 206 ? 21.792 -13.093 -35.536 1.00 94.75 206 LYS A O 1
ATOM 1684 N N . LEU A 1 207 ? 23.060 -11.240 -35.358 1.00 96.38 207 LEU A N 1
ATOM 1685 C CA . LEU A 1 207 ? 23.517 -11.477 -33.990 1.00 96.38 207 LEU A CA 1
ATOM 1686 C C . LEU A 1 207 ? 22.339 -11.490 -33.010 1.00 96.38 207 LEU A C 1
ATOM 1688 O O . LEU A 1 207 ? 22.219 -12.440 -32.241 1.00 96.38 207 LEU A O 1
ATOM 1692 N N . ILE A 1 208 ? 21.433 -10.512 -33.094 1.00 95.56 208 ILE A N 1
ATOM 1693 C CA . ILE A 1 208 ? 20.239 -10.427 -32.238 1.00 95.56 208 ILE A CA 1
ATOM 1694 C C . ILE A 1 208 ? 19.358 -11.672 -32.402 1.00 95.56 208 ILE A C 1
ATOM 1696 O O . ILE A 1 208 ? 18.990 -12.302 -31.411 1.00 95.56 208 ILE A O 1
ATOM 1700 N N . VAL A 1 209 ? 19.051 -12.072 -33.643 1.00 96.25 209 VAL A N 1
ATOM 1701 C CA . VAL A 1 209 ? 18.219 -13.260 -33.907 1.00 96.25 209 VAL A CA 1
ATOM 1702 C C . VAL A 1 209 ? 18.903 -14.530 -33.398 1.00 96.25 209 VAL A C 1
ATOM 1704 O O . VAL A 1 209 ? 18.267 -15.340 -32.727 1.00 96.25 209 VAL A O 1
ATOM 1707 N N . ARG A 1 210 ? 20.209 -14.689 -33.642 1.00 97.44 210 ARG A N 1
ATOM 1708 C CA . ARG A 1 210 ? 20.986 -15.838 -33.155 1.00 97.44 210 ARG A CA 1
ATOM 1709 C C . ARG A 1 210 ? 21.015 -15.902 -31.628 1.00 97.44 210 ARG A C 1
ATOM 1711 O O . ARG A 1 210 ? 20.853 -16.984 -31.069 1.00 97.44 210 ARG A O 1
ATOM 1718 N N . HIS A 1 211 ? 21.197 -14.766 -30.960 1.00 97.75 211 HIS A N 1
ATOM 1719 C CA . HIS A 1 211 ? 21.186 -14.699 -29.503 1.00 97.75 211 HIS A CA 1
ATOM 1720 C C . HIS A 1 211 ? 19.805 -15.061 -28.944 1.00 97.75 211 HIS A C 1
ATOM 1722 O O . HIS A 1 211 ? 19.717 -15.861 -28.016 1.00 97.75 211 HIS A O 1
ATOM 1728 N N . LYS A 1 212 ? 18.722 -14.578 -29.570 1.00 97.44 212 LYS A N 1
ATOM 1729 C CA . LYS A 1 212 ? 17.350 -14.950 -29.196 1.00 97.44 212 LYS A CA 1
ATOM 1730 C C . LYS A 1 212 ? 17.089 -16.450 -29.365 1.00 97.44 212 LYS A C 1
ATOM 1732 O O . LYS A 1 212 ? 16.559 -17.070 -28.448 1.00 97.44 212 LYS A O 1
ATOM 1737 N N . ILE A 1 213 ? 17.512 -17.046 -30.484 1.00 97.56 213 ILE A N 1
ATOM 1738 C CA . ILE A 1 213 ? 17.439 -18.501 -30.708 1.00 97.56 213 ILE A CA 1
ATOM 1739 C C . ILE A 1 213 ? 18.190 -19.250 -29.602 1.00 97.56 213 ILE A C 1
ATOM 1741 O O . ILE A 1 213 ? 17.661 -20.200 -29.030 1.00 97.56 213 ILE A O 1
ATOM 1745 N N . ASN A 1 214 ? 19.411 -18.818 -29.276 1.00 98.19 214 ASN A N 1
ATOM 1746 C CA . ASN A 1 214 ? 20.207 -19.461 -28.235 1.00 98.19 214 ASN A CA 1
ATOM 1747 C C . ASN A 1 214 ? 19.536 -19.363 -26.857 1.00 98.19 214 ASN A C 1
ATOM 1749 O O . ASN A 1 214 ? 19.449 -20.362 -26.149 1.00 98.19 214 ASN A O 1
ATOM 1753 N N . ASN A 1 215 ? 18.998 -18.192 -26.507 1.00 98.06 215 ASN A N 1
ATOM 1754 C CA . ASN A 1 215 ? 18.283 -17.989 -25.250 1.00 98.06 215 ASN A CA 1
ATOM 1755 C C . ASN A 1 215 ? 17.034 -18.887 -25.154 1.00 98.06 215 ASN A C 1
ATOM 1757 O O . ASN A 1 215 ? 16.822 -19.558 -24.148 1.00 98.06 215 ASN A O 1
ATOM 1761 N N . LEU A 1 216 ? 16.253 -18.999 -26.234 1.00 98.00 216 LEU A N 1
ATOM 1762 C CA . LEU A 1 216 ? 15.106 -19.912 -26.294 1.00 98.00 216 LEU A CA 1
ATOM 1763 C C . LEU A 1 216 ? 15.517 -21.384 -26.140 1.00 98.00 216 LEU A C 1
ATOM 1765 O O . LEU A 1 216 ? 14.858 -22.130 -25.417 1.00 98.00 216 LEU A O 1
ATOM 1769 N N . ARG A 1 217 ? 16.631 -21.809 -26.749 1.00 98.19 217 ARG A N 1
ATOM 1770 C CA . ARG A 1 217 ? 17.169 -23.172 -26.580 1.00 98.19 217 ARG A CA 1
ATOM 1771 C C . ARG A 1 217 ? 17.615 -23.440 -25.141 1.00 98.19 217 ARG A C 1
ATOM 1773 O O . ARG A 1 217 ? 17.318 -24.511 -24.610 1.00 98.19 217 ARG A O 1
ATOM 1780 N N . LEU A 1 218 ? 18.278 -22.477 -24.497 1.00 98.19 218 LEU A N 1
ATOM 1781 C CA . LEU A 1 218 ? 18.662 -22.566 -23.084 1.00 98.19 218 LEU A CA 1
ATOM 1782 C C . LEU A 1 218 ? 17.429 -22.649 -22.177 1.00 98.19 218 LEU A C 1
ATOM 1784 O O . LEU A 1 218 ? 17.354 -23.537 -21.327 1.00 98.19 218 LEU A O 1
ATOM 1788 N N . ARG A 1 219 ? 16.422 -21.803 -22.415 1.00 97.56 219 ARG A N 1
ATOM 1789 C CA . ARG A 1 219 ? 15.147 -21.829 -21.687 1.00 97.56 219 ARG A CA 1
ATOM 1790 C C . ARG A 1 219 ? 14.422 -23.163 -21.860 1.00 97.56 219 ARG A C 1
ATOM 1792 O O . ARG A 1 219 ? 13.995 -23.746 -20.869 1.00 97.56 219 ARG A O 1
ATOM 1799 N N . LYS A 1 220 ? 14.353 -23.701 -23.083 1.00 98.31 220 LYS A N 1
ATOM 1800 C CA . LYS A 1 220 ? 13.793 -25.036 -23.359 1.00 98.31 220 LYS A CA 1
ATOM 1801 C C . LYS A 1 220 ? 14.529 -26.128 -22.582 1.00 98.31 220 LYS A C 1
ATOM 1803 O O . LYS A 1 220 ? 13.888 -27.002 -22.006 1.00 98.31 220 LYS A O 1
ATOM 1808 N N . LYS A 1 221 ? 15.866 -26.087 -22.556 1.00 98.38 221 LYS A N 1
ATOM 1809 C CA . LYS A 1 221 ? 16.687 -27.048 -21.804 1.00 98.38 221 LYS A CA 1
ATOM 1810 C C . LYS A 1 221 ? 16.401 -26.971 -20.301 1.00 98.38 221 LYS A C 1
ATOM 1812 O O . LYS A 1 221 ? 16.219 -28.012 -19.679 1.00 98.38 221 LYS A O 1
ATOM 1817 N N . SER A 1 222 ? 16.308 -25.763 -19.743 1.00 98.06 222 SER A N 1
ATOM 1818 C CA . SER A 1 222 ? 15.945 -25.543 -18.337 1.00 98.06 222 SER A CA 1
ATOM 1819 C C . SER A 1 222 ? 14.539 -26.068 -18.018 1.00 98.06 222 SER A C 1
ATOM 1821 O O . SER A 1 222 ? 14.380 -26.820 -17.062 1.00 98.06 222 SER A O 1
ATOM 1823 N N . LEU A 1 223 ? 13.541 -25.785 -18.865 1.00 98.00 223 LEU A N 1
ATOM 1824 C CA . LEU A 1 223 ? 12.175 -26.299 -18.701 1.00 98.00 223 LEU A CA 1
ATOM 1825 C C . LEU A 1 223 ? 12.119 -27.830 -18.732 1.00 98.00 223 LEU A C 1
ATOM 1827 O O . LEU A 1 223 ? 11.455 -28.428 -17.894 1.00 98.00 223 LEU A O 1
ATOM 1831 N N . LYS A 1 224 ? 12.853 -28.479 -19.643 1.00 98.25 224 LYS A N 1
ATOM 1832 C CA . LYS A 1 224 ? 12.944 -29.947 -19.679 1.00 98.25 224 LYS A CA 1
ATOM 1833 C C . LYS A 1 224 ? 13.573 -30.528 -18.412 1.00 98.25 224 LYS A C 1
ATOM 1835 O O . LYS A 1 224 ? 13.079 -31.528 -17.906 1.00 98.25 224 LYS A O 1
ATOM 1840 N N . ALA A 1 225 ? 14.619 -29.891 -17.885 1.00 98.19 225 ALA A N 1
ATOM 1841 C CA . ALA A 1 225 ? 15.233 -30.311 -16.627 1.00 98.19 225 ALA A CA 1
ATOM 1842 C C . ALA A 1 225 ? 14.266 -30.156 -15.437 1.00 98.19 225 ALA A C 1
ATOM 1844 O O . ALA A 1 225 ? 14.214 -31.024 -14.568 1.00 98.19 225 ALA A O 1
ATOM 1845 N N . LEU A 1 226 ? 13.460 -29.087 -15.417 1.00 97.62 226 LEU A N 1
ATOM 1846 C CA . LEU A 1 226 ? 12.403 -28.904 -14.418 1.00 97.62 226 LEU A CA 1
ATOM 1847 C C . LEU A 1 226 ? 11.306 -29.967 -14.548 1.00 97.62 226 LEU A C 1
ATOM 1849 O O . LEU A 1 226 ? 10.915 -30.537 -13.535 1.00 97.62 226 LEU A O 1
ATOM 1853 N N . MET A 1 227 ? 10.869 -30.297 -15.769 1.00 97.75 227 MET A N 1
ATOM 1854 C CA . MET A 1 227 ? 9.915 -31.389 -16.010 1.00 97.75 227 MET A CA 1
ATOM 1855 C C . MET A 1 227 ? 10.438 -32.727 -15.478 1.00 97.75 227 MET A C 1
ATOM 1857 O O . MET A 1 227 ? 9.713 -33.423 -14.773 1.00 97.75 227 MET A O 1
ATOM 1861 N N . GLU A 1 228 ? 11.697 -33.072 -15.765 1.00 98.50 228 GLU A N 1
ATOM 1862 C CA . GLU A 1 228 ? 12.326 -34.303 -15.269 1.00 98.50 228 GLU A CA 1
ATOM 1863 C C . GLU A 1 228 ? 12.414 -34.315 -13.734 1.00 98.50 228 GLU A C 1
ATOM 1865 O O . GLU A 1 228 ? 12.119 -35.326 -13.095 1.00 98.50 228 GLU A O 1
ATOM 1870 N N . LYS A 1 229 ? 12.773 -33.180 -13.121 1.00 98.06 229 LYS A N 1
ATOM 1871 C CA . LYS A 1 229 ? 12.804 -33.034 -11.661 1.00 98.06 229 LYS A CA 1
ATOM 1872 C C . LYS A 1 229 ? 11.414 -33.226 -11.049 1.00 98.06 229 LYS A C 1
ATOM 1874 O O . LYS A 1 229 ? 11.282 -33.991 -10.100 1.00 98.06 229 LYS A O 1
ATOM 1879 N N . THR A 1 230 ? 10.387 -32.593 -11.612 1.00 97.75 230 THR A N 1
ATOM 1880 C CA . THR A 1 230 ? 8.991 -32.731 -11.169 1.00 97.75 230 THR A CA 1
ATOM 1881 C C . THR A 1 230 ? 8.479 -34.167 -11.333 1.00 97.75 230 THR A C 1
ATOM 1883 O O . THR A 1 230 ? 7.809 -34.677 -10.441 1.00 97.75 230 THR A O 1
ATOM 1886 N N . GLN A 1 231 ? 8.855 -34.865 -12.410 1.00 98.31 231 GLN A N 1
ATOM 1887 C CA . GLN A 1 231 ? 8.561 -36.293 -12.580 1.00 98.31 231 GLN A CA 1
ATOM 1888 C C . GLN A 1 231 ? 9.215 -37.152 -11.492 1.00 98.31 231 GLN A C 1
ATOM 1890 O O . GLN A 1 231 ? 8.544 -37.993 -10.901 1.00 98.31 231 GLN A O 1
ATOM 1895 N N . LYS A 1 232 ? 10.497 -36.924 -11.180 1.00 98.50 232 LYS A N 1
ATOM 1896 C CA . LYS A 1 232 ? 11.185 -37.634 -10.086 1.00 98.50 232 LYS A CA 1
ATOM 1897 C C . LYS A 1 232 ? 10.544 -37.345 -8.725 1.00 98.50 232 LYS A C 1
ATOM 1899 O O . LYS A 1 232 ? 10.377 -38.260 -7.927 1.00 98.50 232 LYS A O 1
ATOM 1904 N N . GLU A 1 233 ? 10.164 -36.098 -8.456 1.00 97.88 233 GLU A N 1
ATOM 1905 C CA . GLU A 1 233 ? 9.498 -35.707 -7.205 1.00 97.88 233 GLU A CA 1
ATOM 1906 C C . GLU A 1 233 ? 8.143 -36.395 -7.009 1.00 97.88 233 GLU A C 1
ATOM 1908 O O . GLU A 1 233 ? 7.847 -36.806 -5.890 1.00 97.88 233 GLU A O 1
ATOM 1913 N N . TYR A 1 234 ? 7.363 -36.572 -8.077 1.00 98.25 234 TYR A N 1
ATOM 1914 C CA . TYR A 1 234 ? 6.090 -37.291 -8.022 1.00 98.25 234 TYR A CA 1
ATOM 1915 C C . TYR A 1 234 ? 6.290 -38.809 -7.919 1.00 98.25 234 TYR A C 1
ATOM 1917 O O . TYR A 1 234 ? 5.900 -39.414 -6.927 1.00 98.25 234 TYR A O 1
ATOM 1925 N N . PHE A 1 235 ? 6.957 -39.424 -8.903 1.00 98.19 235 PHE A N 1
ATOM 1926 C CA . PHE A 1 235 ? 7.004 -40.886 -9.028 1.00 98.19 235 PHE A CA 1
ATOM 1927 C C . PHE A 1 235 ? 7.983 -41.576 -8.076 1.00 98.19 235 PHE A C 1
ATOM 1929 O O . PHE A 1 235 ? 7.763 -42.729 -7.723 1.00 98.19 235 PHE A O 1
ATOM 1936 N N . GLN A 1 236 ? 9.086 -40.919 -7.700 1.00 97.75 236 GLN A N 1
ATOM 1937 C CA . GLN A 1 236 ? 10.111 -41.543 -6.850 1.00 97.75 236 GLN A CA 1
ATOM 1938 C C . GLN A 1 236 ? 9.999 -41.105 -5.395 1.00 97.75 236 GLN A C 1
ATOM 1940 O O . GLN A 1 236 ? 10.230 -41.913 -4.503 1.00 97.75 236 GLN A O 1
ATOM 1945 N N . LYS A 1 237 ? 9.700 -39.823 -5.155 1.00 97.69 237 LYS A N 1
ATOM 1946 C CA . LYS A 1 237 ? 9.703 -39.260 -3.798 1.00 97.69 237 LYS A CA 1
ATOM 1947 C C . LYS A 1 237 ? 8.314 -39.165 -3.171 1.00 97.69 237 LYS A C 1
ATOM 1949 O O . LYS A 1 237 ? 8.229 -39.157 -1.953 1.00 97.69 237 LYS A O 1
ATOM 1954 N N . GLY A 1 238 ? 7.251 -39.062 -3.973 1.00 96.62 238 GLY A N 1
ATOM 1955 C CA . GLY A 1 238 ? 5.902 -38.794 -3.466 1.00 96.62 238 GLY A CA 1
ATOM 1956 C C . GLY A 1 238 ? 5.760 -37.415 -2.806 1.00 96.62 238 GLY A C 1
ATOM 1957 O O . GLY A 1 238 ? 4.868 -37.214 -1.992 1.00 96.62 238 GLY A O 1
ATOM 1958 N N . ASN A 1 239 ? 6.639 -36.458 -3.134 1.00 97.31 239 ASN A N 1
ATOM 1959 C CA . ASN A 1 239 ? 6.708 -35.153 -2.460 1.00 97.31 239 ASN A CA 1
ATOM 1960 C C . ASN A 1 239 ? 5.658 -34.142 -2.949 1.00 97.31 239 ASN A C 1
ATOM 1962 O O . ASN A 1 239 ? 5.552 -33.056 -2.383 1.00 97.31 239 ASN A O 1
ATOM 1966 N N . ILE A 1 240 ? 4.953 -34.438 -4.041 1.00 96.75 240 ILE A N 1
ATOM 1967 C CA . ILE A 1 240 ? 3.977 -33.533 -4.655 1.00 96.75 240 ILE A CA 1
ATOM 1968 C C . ILE A 1 240 ? 2.670 -34.269 -4.926 1.00 96.75 240 ILE A C 1
ATOM 1970 O O . ILE A 1 240 ? 2.683 -35.451 -5.270 1.00 96.75 240 ILE A O 1
ATOM 1974 N N . SER A 1 241 ? 1.549 -33.558 -4.787 1.00 98.00 241 SER A N 1
ATOM 1975 C CA . SER A 1 241 ? 0.228 -34.101 -5.098 1.00 98.00 241 SER A CA 1
ATOM 1976 C C . SER A 1 241 ? 0.084 -34.380 -6.601 1.00 98.00 241 SER A C 1
ATOM 1978 O O . SER A 1 241 ? 0.768 -33.775 -7.433 1.00 98.00 241 SER A O 1
ATOM 1980 N N . GLU A 1 242 ? -0.823 -35.286 -6.975 1.00 97.81 242 GLU A N 1
ATOM 1981 C CA . GLU A 1 242 ? -1.109 -35.569 -8.388 1.00 97.81 242 GLU A CA 1
ATOM 1982 C C . GLU A 1 242 ? -1.622 -34.325 -9.127 1.00 97.81 242 GLU A C 1
ATOM 1984 O O . GLU A 1 242 ? -1.186 -34.044 -10.244 1.00 97.81 242 GLU A O 1
ATOM 1989 N N . ALA A 1 243 ? -2.491 -33.542 -8.481 1.00 97.44 243 ALA A N 1
ATOM 1990 C CA . ALA A 1 243 ? -3.013 -32.302 -9.043 1.00 97.44 243 ALA A CA 1
ATOM 1991 C C . ALA A 1 243 ? -1.883 -31.302 -9.354 1.00 97.44 243 ALA A C 1
ATOM 1993 O O . ALA A 1 243 ? -1.816 -30.766 -10.465 1.00 97.44 243 ALA A O 1
ATOM 1994 N N . ASP A 1 244 ? -0.939 -31.114 -8.423 1.00 96.06 244 ASP A N 1
ATOM 1995 C CA . ASP A 1 244 ? 0.223 -30.240 -8.626 1.00 96.06 244 ASP A CA 1
ATOM 1996 C C . ASP A 1 244 ? 1.136 -30.749 -9.739 1.00 96.06 244 ASP A C 1
ATOM 1998 O O . ASP A 1 244 ? 1.626 -29.969 -10.564 1.00 96.06 244 ASP A O 1
ATOM 2002 N N . TYR A 1 245 ? 1.370 -32.062 -9.781 1.00 98.19 245 TYR A N 1
ATOM 2003 C CA . TYR A 1 245 ? 2.161 -32.695 -10.826 1.00 98.19 245 TYR A CA 1
ATOM 2004 C C . TYR A 1 245 ? 1.550 -32.454 -12.213 1.00 98.19 245 TYR A C 1
ATOM 2006 O O . TYR A 1 245 ? 2.260 -32.018 -13.130 1.00 98.19 245 TYR A O 1
ATOM 2014 N N . GLN A 1 246 ? 0.244 -32.690 -12.371 1.00 98.19 246 GLN A N 1
ATOM 2015 C CA . GLN A 1 246 ? -0.472 -32.486 -13.630 1.00 98.19 246 GLN A CA 1
ATOM 2016 C C . GLN A 1 246 ? -0.450 -31.010 -14.049 1.00 98.19 246 GLN A C 1
ATOM 2018 O O . GLN A 1 246 ? -0.145 -30.706 -15.207 1.00 98.19 246 GLN A O 1
ATOM 2023 N N . LEU A 1 247 ? -0.688 -30.086 -13.111 1.00 97.06 247 LEU A N 1
ATOM 2024 C CA . LEU A 1 247 ? -0.664 -28.645 -13.368 1.00 97.06 247 LEU A CA 1
ATOM 2025 C C . LEU A 1 247 ? 0.721 -28.175 -13.835 1.00 97.06 247 LEU A C 1
ATOM 2027 O O . LEU A 1 247 ? 0.845 -27.541 -14.887 1.00 97.06 247 LEU A O 1
ATOM 2031 N N . ARG A 1 248 ? 1.784 -28.522 -13.097 1.00 97.81 248 ARG A N 1
ATOM 2032 C CA . ARG A 1 248 ? 3.168 -28.155 -13.447 1.00 97.81 248 ARG A CA 1
ATOM 2033 C C . ARG A 1 248 ? 3.582 -28.760 -14.785 1.00 97.81 248 ARG A C 1
ATOM 2035 O O . ARG A 1 248 ? 4.119 -28.051 -15.636 1.00 97.81 248 ARG A O 1
ATOM 2042 N N . SER A 1 249 ? 3.284 -30.039 -15.006 1.00 97.62 249 SER A N 1
ATOM 2043 C CA . SER A 1 249 ? 3.613 -30.737 -16.254 1.00 97.62 249 SER A CA 1
ATOM 2044 C C . SER A 1 249 ? 2.910 -30.112 -17.459 1.00 97.62 249 SER A C 1
ATOM 2046 O O . SER A 1 249 ? 3.553 -29.869 -18.482 1.00 97.62 249 SER A O 1
ATOM 2048 N N . LYS A 1 250 ? 1.620 -29.771 -17.330 1.00 97.88 250 LYS A N 1
ATOM 2049 C CA . LYS A 1 250 ? 0.844 -29.074 -18.366 1.00 97.88 250 LYS A CA 1
ATOM 2050 C C . LYS A 1 250 ? 1.416 -27.687 -18.674 1.00 97.88 250 LYS A C 1
ATOM 2052 O O . LYS A 1 250 ? 1.571 -27.341 -19.848 1.00 97.88 250 LYS A O 1
ATOM 2057 N N . ASN A 1 251 ? 1.781 -26.916 -17.649 1.00 96.88 251 ASN A N 1
ATOM 2058 C CA . ASN A 1 251 ? 2.381 -25.590 -17.818 1.00 96.88 251 ASN A CA 1
ATOM 2059 C C . ASN A 1 251 ? 3.737 -25.671 -18.530 1.00 96.88 251 ASN A C 1
ATOM 2061 O O . ASN A 1 251 ? 3.962 -24.965 -19.515 1.00 96.88 251 ASN A O 1
ATOM 2065 N N . PHE A 1 252 ? 4.622 -26.577 -18.107 1.00 98.00 252 PHE A N 1
ATOM 2066 C CA . PHE A 1 252 ? 5.916 -26.760 -18.765 1.00 98.00 252 PHE A CA 1
ATOM 2067 C C . PHE A 1 252 ? 5.775 -27.259 -20.205 1.00 98.00 252 PHE A C 1
ATOM 2069 O O . PHE A 1 252 ? 6.448 -26.732 -21.091 1.00 98.00 252 PHE A O 1
ATOM 2076 N N . ALA A 1 253 ? 4.878 -28.214 -20.467 1.00 98.19 253 ALA A N 1
ATOM 2077 C CA . ALA A 1 253 ? 4.614 -28.701 -21.819 1.00 98.19 253 ALA A CA 1
ATOM 2078 C C . ALA A 1 253 ? 4.107 -27.579 -22.739 1.00 98.19 253 ALA A C 1
ATOM 2080 O O . ALA A 1 253 ? 4.545 -27.480 -23.886 1.00 98.19 253 ALA A O 1
ATOM 2081 N N . THR A 1 254 ? 3.246 -26.696 -22.224 1.00 97.94 254 THR A N 1
ATOM 2082 C CA . THR A 1 254 ? 2.750 -25.526 -22.963 1.00 97.94 254 THR A CA 1
ATOM 2083 C C . THR A 1 254 ? 3.892 -24.568 -23.308 1.00 97.94 254 THR A C 1
ATOM 2085 O O . THR A 1 254 ? 4.078 -24.249 -24.480 1.00 97.94 254 THR A O 1
ATOM 2088 N N . LEU A 1 255 ? 4.732 -24.203 -22.332 1.00 97.69 255 LEU A N 1
ATOM 2089 C CA . LEU A 1 255 ? 5.892 -23.330 -22.554 1.00 97.69 255 LEU A CA 1
ATOM 2090 C C . LEU A 1 255 ? 6.900 -23.931 -23.544 1.00 97.69 255 LEU A C 1
ATOM 2092 O O . LEU A 1 255 ? 7.422 -23.227 -24.406 1.00 97.69 255 LEU A O 1
ATOM 2096 N N . VAL A 1 256 ? 7.179 -25.234 -23.441 1.00 98.31 256 VAL A N 1
ATOM 2097 C CA . VAL A 1 256 ? 8.068 -25.937 -24.378 1.00 98.31 256 VAL A CA 1
ATOM 2098 C C . VAL A 1 256 ? 7.482 -25.924 -25.789 1.00 98.31 256 VAL A C 1
ATOM 2100 O O . VAL A 1 256 ? 8.212 -25.647 -26.738 1.00 98.31 256 VAL A O 1
ATOM 2103 N N . ARG A 1 257 ? 6.174 -26.170 -25.933 1.00 98.31 257 ARG A N 1
ATOM 2104 C CA . ARG A 1 257 ? 5.476 -26.126 -27.224 1.00 98.31 257 ARG A CA 1
ATOM 2105 C C . ARG A 1 257 ? 5.534 -24.735 -27.855 1.00 98.31 257 ARG A C 1
ATOM 2107 O O . ARG A 1 257 ? 5.735 -24.634 -29.062 1.00 98.31 257 ARG A O 1
ATOM 2114 N N . ASP A 1 258 ? 5.375 -23.678 -27.067 1.00 98.25 258 ASP A N 1
ATOM 2115 C CA . ASP A 1 258 ? 5.427 -22.305 -27.574 1.00 98.25 258 ASP A CA 1
ATOM 2116 C C . ASP A 1 258 ? 6.848 -21.936 -28.026 1.00 98.25 258 ASP A C 1
ATOM 2118 O O . ASP A 1 258 ? 7.025 -21.408 -29.124 1.00 98.25 258 ASP A O 1
ATOM 2122 N N . ILE A 1 259 ? 7.879 -22.333 -27.269 1.00 97.88 259 ILE A N 1
ATOM 2123 C CA . ILE A 1 259 ? 9.279 -22.203 -27.708 1.00 97.88 259 ILE A CA 1
ATOM 2124 C C . ILE A 1 259 ? 9.522 -22.977 -29.014 1.00 97.88 259 ILE A C 1
ATOM 2126 O O . ILE A 1 259 ? 10.182 -22.465 -29.921 1.00 97.88 259 ILE A O 1
ATOM 2130 N N . ASP A 1 260 ? 8.974 -24.188 -29.137 1.00 98.06 260 ASP A N 1
ATOM 2131 C CA . ASP A 1 260 ? 9.119 -25.028 -30.331 1.00 98.06 260 ASP A CA 1
ATOM 2132 C C . ASP A 1 260 ? 8.408 -24.467 -31.561 1.00 98.06 260 ASP A C 1
ATOM 2134 O O . ASP A 1 260 ? 8.845 -24.722 -32.681 1.00 98.06 260 ASP A O 1
ATOM 2138 N N . ARG A 1 261 ? 7.373 -23.647 -31.371 1.00 98.31 261 ARG A N 1
ATOM 2139 C CA . ARG A 1 261 ? 6.745 -22.865 -32.443 1.00 98.31 261 ARG A CA 1
ATOM 2140 C C . ARG A 1 261 ? 7.564 -21.630 -32.817 1.00 98.31 261 ARG A C 1
ATOM 2142 O O . ARG A 1 261 ? 7.650 -21.293 -33.994 1.00 98.31 261 ARG A O 1
ATOM 2149 N N . GLU A 1 262 ? 8.183 -20.951 -31.851 1.00 97.69 262 GLU A N 1
ATOM 2150 C CA . GLU A 1 262 ? 8.964 -19.732 -32.105 1.00 97.69 262 GLU A CA 1
ATOM 2151 C C . GLU A 1 262 ? 10.314 -19.988 -32.784 1.00 97.69 262 GLU A C 1
ATOM 2153 O O . GLU A 1 262 ? 10.743 -19.197 -33.630 1.00 97.69 262 GLU A O 1
ATOM 2158 N N . LEU A 1 263 ? 11.000 -21.072 -32.415 1.00 97.94 263 LEU A N 1
ATOM 2159 C CA . LEU A 1 263 ? 12.310 -21.428 -32.965 1.00 97.94 263 LEU A CA 1
ATOM 2160 C C . LEU A 1 263 ? 12.333 -21.497 -34.502 1.00 97.94 263 LEU A C 1
ATOM 2162 O O . LEU A 1 263 ? 13.154 -20.779 -35.080 1.00 97.94 263 LEU A O 1
ATOM 2166 N N . PRO A 1 264 ? 11.448 -22.253 -35.188 1.00 97.94 264 PRO A N 1
ATOM 2167 C CA . PRO A 1 264 ? 11.464 -22.324 -36.648 1.00 97.94 264 PRO A CA 1
ATOM 2168 C C . PRO A 1 264 ? 11.177 -20.964 -37.294 1.00 97.94 264 PRO A C 1
ATOM 2170 O O . PRO A 1 264 ? 11.796 -20.624 -38.299 1.00 97.94 264 PRO A O 1
ATOM 2173 N N . LEU A 1 265 ? 10.32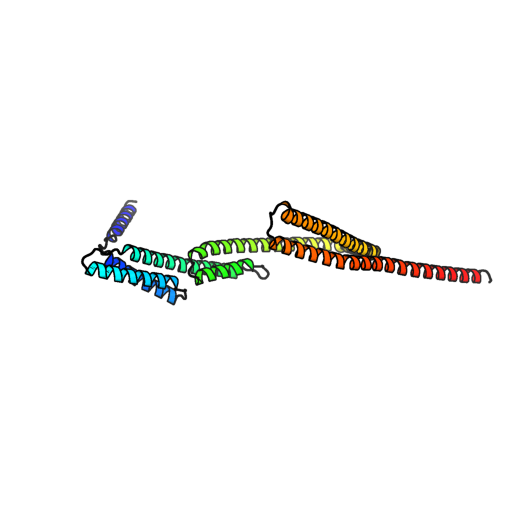3 -20.128 -36.690 1.00 96.88 265 LEU A N 1
ATOM 2174 C CA . LEU A 1 265 ? 10.050 -18.773 -37.188 1.00 96.88 265 LEU A CA 1
ATOM 2175 C C . LEU A 1 265 ? 11.285 -17.862 -37.089 1.00 96.88 265 LEU A C 1
ATOM 2177 O O . LEU A 1 265 ? 11.522 -17.019 -37.958 1.00 96.88 265 LEU A O 1
ATOM 2181 N N . LEU A 1 266 ? 12.086 -17.998 -36.029 1.00 96.81 266 LEU A N 1
ATOM 2182 C CA . LEU A 1 266 ? 13.339 -17.254 -35.876 1.00 96.81 266 LEU A CA 1
ATOM 2183 C C . LEU A 1 266 ? 14.447 -17.794 -36.784 1.00 96.81 266 LEU A C 1
ATOM 2185 O O . LEU A 1 266 ? 15.230 -17.002 -37.309 1.00 96.81 266 LEU A O 1
ATOM 2189 N N . GLU A 1 267 ? 14.503 -19.106 -36.996 1.00 96.69 267 GLU A N 1
ATOM 2190 C CA . GLU A 1 267 ? 15.426 -19.744 -37.938 1.00 96.69 267 GLU A CA 1
ATOM 2191 C C . GLU A 1 267 ? 15.109 -19.332 -39.382 1.00 96.69 267 GLU A C 1
ATOM 2193 O O . GLU A 1 267 ? 16.008 -18.921 -40.116 1.00 96.69 267 GLU A O 1
ATOM 2198 N N . GLU A 1 268 ? 13.832 -19.292 -39.767 1.00 94.81 268 GLU A N 1
ATOM 2199 C CA . GLU A 1 268 ? 13.398 -18.759 -41.060 1.00 94.81 268 GLU A CA 1
ATOM 2200 C C . GLU A 1 268 ? 13.771 -17.274 -41.206 1.00 94.81 268 GLU A C 1
ATOM 2202 O O . GLU A 1 268 ? 14.314 -16.859 -42.234 1.00 94.81 268 GLU A O 1
ATOM 2207 N N . LYS A 1 269 ? 13.550 -16.455 -40.166 1.00 93.50 269 LYS A N 1
ATOM 2208 C CA . LYS A 1 269 ? 13.986 -15.045 -40.149 1.00 93.50 269 LYS A CA 1
ATOM 2209 C C . LYS A 1 269 ? 15.499 -14.917 -40.326 1.00 93.50 269 LYS A C 1
ATOM 2211 O O . LYS A 1 269 ? 15.945 -14.025 -41.045 1.00 93.50 269 LYS A O 1
ATOM 2216 N N . LEU A 1 270 ? 16.285 -15.799 -39.711 1.00 94.56 270 LEU A N 1
ATOM 2217 C CA . LEU A 1 270 ? 17.740 -15.826 -39.857 1.00 94.56 270 LEU A CA 1
ATOM 2218 C C . LEU A 1 270 ? 18.146 -16.127 -41.311 1.00 94.56 270 LEU A C 1
ATOM 2220 O O . LEU A 1 270 ? 18.984 -15.416 -41.866 1.00 94.56 270 LEU A O 1
ATOM 2224 N N . ILE A 1 271 ? 17.497 -17.106 -41.953 1.00 92.50 271 ILE A N 1
ATOM 2225 C CA . ILE A 1 271 ? 17.716 -17.458 -43.368 1.00 92.50 271 ILE A CA 1
ATOM 2226 C C . ILE A 1 271 ? 17.315 -16.300 -44.294 1.00 92.50 271 ILE A C 1
ATOM 2228 O O . ILE A 1 271 ? 18.028 -15.983 -45.250 1.00 92.50 271 ILE A O 1
ATOM 2232 N N . LYS A 1 272 ? 16.201 -15.612 -44.014 1.00 90.81 272 LYS A N 1
ATOM 2233 C CA . LYS A 1 272 ? 15.770 -14.425 -44.777 1.00 90.81 272 LYS A CA 1
ATOM 2234 C C . LYS A 1 272 ? 16.800 -13.295 -44.706 1.00 90.81 272 LYS A C 1
ATOM 2236 O O . LYS A 1 272 ? 17.091 -12.675 -45.728 1.00 90.81 272 LYS A O 1
ATOM 2241 N N . VAL A 1 273 ? 17.390 -13.058 -43.531 1.00 90.00 273 VAL A N 1
ATOM 2242 C CA . VAL A 1 273 ? 18.467 -12.067 -43.349 1.00 90.00 273 VAL A CA 1
ATOM 2243 C C . VAL A 1 273 ? 19.724 -12.463 -44.135 1.00 90.00 273 VAL A C 1
ATOM 2245 O O . VAL A 1 273 ? 20.325 -11.602 -44.780 1.00 90.00 273 VAL A O 1
ATOM 2248 N N . ASP A 1 274 ? 20.081 -13.749 -44.154 1.00 86.06 274 ASP A N 1
ATOM 2249 C CA . ASP A 1 274 ? 21.246 -14.253 -44.897 1.00 86.06 274 ASP A CA 1
ATOM 2250 C C . ASP A 1 274 ? 21.052 -14.174 -46.421 1.00 86.06 274 ASP A C 1
ATOM 2252 O O . ASP A 1 274 ? 21.929 -13.702 -47.146 1.00 86.06 274 ASP A O 1
ATOM 2256 N N . THR A 1 275 ? 19.877 -14.554 -46.922 1.00 82.69 275 THR A N 1
ATOM 2257 C CA . THR A 1 275 ? 19.564 -14.521 -48.362 1.00 82.69 275 THR A CA 1
ATOM 2258 C C . THR A 1 275 ? 19.447 -13.102 -48.921 1.00 82.69 275 THR A C 1
ATOM 2260 O O . THR A 1 275 ? 19.886 -12.858 -50.047 1.00 82.69 275 THR A O 1
ATOM 2263 N N . HIS A 1 276 ? 18.918 -12.145 -48.150 1.00 74.25 276 HIS A N 1
ATOM 2264 C CA . HIS A 1 276 ? 18.882 -10.732 -48.552 1.00 74.25 276 HIS A CA 1
ATOM 2265 C C . HIS A 1 276 ? 20.284 -10.118 -48.639 1.00 74.25 276 HIS A C 1
ATOM 2267 O O . HIS A 1 276 ? 20.547 -9.328 -49.546 1.00 74.25 276 HIS A O 1
ATOM 2273 N N . GLY A 1 277 ? 21.210 -10.524 -47.763 1.00 66.88 277 GLY A N 1
ATOM 2274 C CA . GLY A 1 277 ? 22.617 -10.129 -47.869 1.00 66.88 277 GLY A CA 1
ATOM 2275 C C . GLY A 1 277 ? 23.276 -10.623 -49.164 1.00 66.88 277 GLY A C 1
ATOM 2276 O O . GLY A 1 277 ? 24.012 -9.877 -49.807 1.00 66.88 277 GLY A O 1
ATOM 2277 N N . ILE A 1 278 ? 22.968 -11.854 -49.589 1.00 65.88 278 ILE A N 1
ATOM 2278 C CA . ILE A 1 278 ? 23.555 -12.476 -50.790 1.00 65.88 278 ILE A CA 1
ATOM 2279 C C . ILE A 1 278 ? 22.980 -11.886 -52.085 1.00 65.88 278 ILE A C 1
ATOM 2281 O O . ILE A 1 278 ? 23.739 -11.626 -53.020 1.00 65.88 278 ILE A O 1
ATOM 2285 N N . LYS A 1 279 ? 21.660 -11.651 -52.163 1.00 64.56 279 LYS A N 1
ATOM 2286 C CA . LYS A 1 279 ? 21.028 -11.065 -53.362 1.00 64.56 279 LYS A CA 1
ATOM 2287 C C . LYS A 1 279 ? 21.587 -9.677 -53.680 1.00 64.56 279 LYS A C 1
ATOM 2289 O O . LYS A 1 279 ? 21.921 -9.422 -54.833 1.00 64.56 279 LYS A O 1
ATOM 2294 N N . ASN A 1 280 ? 21.784 -8.836 -52.665 1.00 60.03 280 ASN A N 1
ATOM 2295 C CA . ASN A 1 280 ? 22.367 -7.507 -52.853 1.00 60.03 280 ASN A CA 1
ATOM 2296 C C . ASN A 1 280 ? 23.823 -7.581 -53.349 1.00 60.03 280 ASN A C 1
ATOM 2298 O O . ASN A 1 280 ? 24.192 -6.842 -54.256 1.00 60.03 280 ASN A O 1
ATOM 2302 N N . GLY A 1 281 ? 24.622 -8.528 -52.842 1.00 64.81 281 GLY A N 1
ATOM 2303 C CA . GLY A 1 281 ? 26.002 -8.726 -53.304 1.00 64.81 281 GLY A CA 1
ATOM 2304 C C . GLY A 1 281 ? 26.115 -9.263 -54.738 1.00 64.81 281 GLY A C 1
ATOM 2305 O O . GLY A 1 281 ? 27.019 -8.868 -55.474 1.00 64.81 281 GLY A O 1
ATOM 2306 N N . LYS A 1 282 ? 25.192 -10.138 -55.166 1.00 68.75 282 LYS A N 1
ATOM 2307 C CA . LYS A 1 282 ? 25.162 -10.672 -56.542 1.00 68.75 282 LYS A CA 1
ATOM 2308 C C . LYS A 1 282 ? 24.813 -9.590 -57.564 1.00 68.75 282 LYS A C 1
ATOM 2310 O O . LYS A 1 282 ? 25.511 -9.462 -58.564 1.00 68.75 282 LYS A O 1
ATOM 2315 N N . ILE A 1 283 ? 23.799 -8.776 -57.262 1.00 67.44 283 ILE A N 1
ATOM 2316 C CA . ILE A 1 283 ? 23.405 -7.627 -58.089 1.00 67.44 283 ILE A CA 1
ATOM 2317 C C . ILE A 1 283 ? 24.596 -6.671 -58.249 1.00 67.44 283 ILE A C 1
ATOM 2319 O O . ILE A 1 283 ? 24.943 -6.293 -59.364 1.00 67.44 283 ILE A O 1
ATOM 2323 N N . GLU A 1 284 ? 25.303 -6.355 -57.162 1.00 67.31 284 GLU A N 1
ATOM 2324 C CA . GLU A 1 284 ? 26.470 -5.467 -57.209 1.00 67.31 284 GLU A CA 1
ATOM 2325 C C . GLU A 1 284 ? 27.645 -6.042 -58.034 1.00 67.31 284 GLU A C 1
ATOM 2327 O O . GLU A 1 284 ? 28.350 -5.305 -58.732 1.00 67.31 284 GLU A O 1
ATOM 2332 N N . ALA A 1 285 ? 27.855 -7.363 -57.999 1.00 74.50 285 ALA A N 1
ATOM 2333 C CA . ALA A 1 285 ? 28.876 -8.040 -58.800 1.00 74.50 285 ALA A CA 1
ATOM 2334 C C . ALA A 1 285 ? 28.541 -8.046 -60.302 1.00 74.50 285 ALA A C 1
ATOM 2336 O O . ALA A 1 285 ? 29.433 -7.827 -61.132 1.00 74.50 285 ALA A O 1
ATOM 2337 N N . ASP A 1 286 ? 27.270 -8.256 -60.649 1.00 80.69 286 ASP A N 1
ATOM 2338 C CA . ASP A 1 286 ? 26.794 -8.233 -62.032 1.00 80.69 286 ASP A CA 1
ATOM 2339 C C . ASP A 1 286 ? 26.888 -6.816 -62.627 1.00 80.69 286 ASP A C 1
ATOM 2341 O O . ASP A 1 286 ? 27.459 -6.654 -63.712 1.00 80.69 286 ASP A O 1
ATOM 2345 N N . PHE A 1 287 ? 26.502 -5.775 -61.875 1.00 75.88 287 PHE A N 1
ATOM 2346 C CA . PHE A 1 287 ? 26.692 -4.370 -62.273 1.00 75.88 287 PHE A CA 1
ATOM 2347 C C . PHE A 1 287 ? 28.174 -4.025 -62.528 1.00 75.88 287 PHE A C 1
ATOM 2349 O O . PHE A 1 287 ? 28.522 -3.489 -63.585 1.00 75.88 287 PHE A O 1
ATOM 2356 N N . LYS A 1 288 ? 29.098 -4.411 -61.631 1.00 82.75 288 LYS A N 1
ATOM 2357 C CA . LYS A 1 288 ? 30.550 -4.187 -61.828 1.00 82.75 288 LYS A CA 1
ATOM 2358 C C . LYS A 1 288 ? 31.106 -4.921 -63.056 1.00 82.75 288 LYS A C 1
ATOM 2360 O O . LYS A 1 288 ? 32.067 -4.458 -63.682 1.00 82.75 288 LYS A O 1
ATOM 2365 N N . LYS A 1 289 ? 30.539 -6.075 -63.424 1.00 85.81 289 LYS A N 1
ATOM 2366 C CA . LYS A 1 289 ? 30.943 -6.841 -64.615 1.00 85.81 289 LYS A CA 1
ATOM 2367 C C . LYS A 1 289 ? 30.505 -6.143 -65.904 1.00 85.81 289 LYS A C 1
ATOM 2369 O O . LYS A 1 289 ? 31.276 -6.141 -66.870 1.00 85.81 289 LYS A O 1
ATOM 2374 N N . GLU A 1 290 ? 29.324 -5.530 -65.925 1.00 86.75 290 GLU A N 1
ATOM 2375 C CA . GLU A 1 290 ? 28.852 -4.733 -67.062 1.00 86.75 290 GLU A CA 1
ATOM 2376 C C . GLU A 1 290 ? 29.663 -3.448 -67.261 1.00 86.75 290 GLU A C 1
ATOM 2378 O O . GLU A 1 290 ? 30.125 -3.199 -68.379 1.00 86.75 290 GLU A O 1
ATOM 2383 N N . GLU A 1 291 ? 29.967 -2.699 -66.196 1.00 86.25 291 GLU A N 1
ATOM 2384 C CA . GLU A 1 291 ? 30.821 -1.503 -66.288 1.00 86.25 291 GLU A CA 1
ATOM 2385 C C . GLU A 1 291 ? 32.211 -1.821 -66.860 1.00 86.25 291 GLU A C 1
ATOM 2387 O O . GLU A 1 291 ? 32.735 -1.103 -67.718 1.00 86.25 291 GLU A O 1
ATOM 2392 N N . ARG A 1 292 ? 32.818 -2.943 -66.443 1.00 88.88 292 ARG A N 1
ATOM 2393 C CA . ARG A 1 292 ? 34.109 -3.403 -66.986 1.00 88.88 292 ARG A CA 1
ATOM 2394 C C . ARG A 1 292 ? 34.018 -3.747 -68.473 1.00 88.88 292 ARG A C 1
ATOM 2396 O O . ARG A 1 292 ? 34.966 -3.479 -69.216 1.00 88.88 292 ARG A O 1
ATOM 2403 N N . LYS A 1 293 ? 32.902 -4.326 -68.933 1.00 89.50 293 LYS A N 1
ATOM 2404 C CA . LYS A 1 293 ? 32.669 -4.594 -70.363 1.00 89.50 293 LYS A CA 1
ATOM 2405 C C . LYS A 1 293 ? 32.517 -3.292 -71.153 1.00 89.50 293 LYS A C 1
ATOM 2407 O O . LYS A 1 293 ? 33.099 -3.186 -72.234 1.00 89.50 293 LYS A O 1
ATOM 2412 N N . GLN A 1 294 ? 31.802 -2.301 -70.621 1.00 87.50 294 GLN A N 1
ATOM 2413 C CA . GLN A 1 294 ? 31.645 -0.996 -71.270 1.00 87.50 294 GLN A CA 1
ATOM 2414 C C . GLN A 1 294 ? 32.979 -0.241 -71.371 1.00 87.50 294 GLN A C 1
ATOM 2416 O O . GLN A 1 294 ? 33.348 0.175 -72.471 1.00 87.50 294 GLN A O 1
ATOM 2421 N N . LYS A 1 295 ? 33.772 -0.179 -70.288 1.00 86.94 295 LYS A N 1
ATOM 2422 C CA . LYS A 1 295 ? 35.120 0.426 -70.305 1.00 86.94 295 LYS A CA 1
ATOM 2423 C C . LYS A 1 295 ? 36.049 -0.248 -71.324 1.00 86.94 295 LYS A C 1
ATOM 2425 O O . LYS A 1 295 ? 36.755 0.433 -72.062 1.00 86.94 295 LYS A O 1
ATOM 2430 N N . LYS A 1 296 ? 36.021 -1.582 -71.452 1.00 86.81 296 LYS A N 1
ATOM 2431 C CA . LYS A 1 296 ? 36.807 -2.293 -72.484 1.00 86.81 296 LYS A CA 1
ATOM 2432 C C . LYS A 1 296 ? 36.364 -1.942 -73.910 1.00 86.81 296 LYS A C 1
ATOM 2434 O O . LYS A 1 296 ? 37.218 -1.775 -74.782 1.00 86.81 296 LYS A O 1
ATOM 2439 N N . LYS A 1 297 ? 35.055 -1.794 -74.157 1.00 84.31 297 LYS A N 1
ATOM 2440 C CA . LYS A 1 297 ? 34.526 -1.373 -75.469 1.00 84.31 297 LYS A CA 1
ATOM 2441 C C . LYS A 1 297 ? 34.943 0.060 -75.823 1.00 84.31 297 LYS A C 1
ATOM 2443 O O . LYS A 1 297 ? 35.348 0.294 -76.961 1.00 84.31 297 LYS A O 1
ATOM 2448 N N . SER A 1 298 ? 34.915 0.998 -74.872 1.00 83.44 298 SER A N 1
ATOM 2449 C CA . SER A 1 298 ? 35.348 2.384 -75.115 1.00 83.44 298 SER A CA 1
ATOM 2450 C C . SER A 1 298 ? 36.850 2.494 -75.388 1.00 83.44 298 SER A C 1
ATOM 2452 O O . SER A 1 298 ? 37.25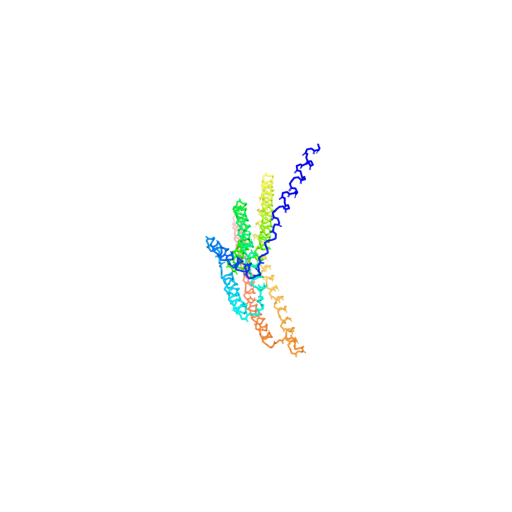2 3.226 -76.290 1.00 83.44 298 SER A O 1
ATOM 2454 N N . THR A 1 299 ? 37.691 1.732 -74.681 1.00 82.50 299 THR A N 1
ATOM 2455 C CA . THR A 1 299 ? 39.148 1.750 -74.908 1.00 82.50 299 THR A CA 1
ATOM 2456 C C . THR A 1 299 ? 39.527 1.108 -76.242 1.00 82.50 299 THR A C 1
ATOM 2458 O O . THR A 1 299 ? 40.417 1.607 -76.925 1.00 82.50 299 THR A O 1
ATOM 2461 N N . LYS A 1 300 ? 38.823 0.048 -76.670 1.00 81.38 300 LYS A N 1
ATOM 2462 C CA . LYS A 1 300 ? 39.053 -0.572 -77.985 1.00 81.38 300 LYS A CA 1
ATOM 2463 C C . LYS A 1 300 ? 38.696 0.380 -79.136 1.00 81.38 300 LYS A C 1
ATOM 2465 O O . LYS A 1 300 ? 39.452 0.456 -80.095 1.00 81.38 300 LYS A O 1
ATOM 2470 N N . ARG A 1 301 ? 37.615 1.163 -79.005 1.00 74.50 301 ARG A N 1
ATOM 2471 C CA . ARG A 1 301 ? 37.239 2.207 -79.983 1.00 74.50 301 ARG A CA 1
ATOM 2472 C C . ARG A 1 301 ? 38.232 3.372 -80.056 1.00 74.50 301 ARG A C 1
ATOM 2474 O O . ARG A 1 301 ? 38.395 3.938 -81.126 1.00 74.50 301 ARG A O 1
ATOM 2481 N N . LYS A 1 302 ? 38.897 3.729 -78.950 1.00 73.75 302 LYS A N 1
ATOM 2482 C CA . LYS A 1 302 ? 39.945 4.768 -78.951 1.00 73.75 302 LYS A CA 1
ATOM 2483 C C . LYS A 1 302 ? 41.260 4.323 -79.600 1.00 73.75 302 LYS A C 1
ATOM 2485 O O . LYS A 1 302 ? 42.034 5.184 -79.973 1.00 73.75 302 LYS A O 1
ATOM 2490 N N . ARG A 1 303 ? 41.522 3.016 -79.711 1.00 73.38 303 ARG A N 1
ATOM 2491 C CA . ARG A 1 303 ? 42.727 2.473 -80.370 1.00 73.38 303 ARG A CA 1
ATOM 2492 C C . ARG A 1 303 ? 42.533 2.152 -81.855 1.00 73.38 303 ARG A C 1
ATOM 2494 O O . ARG A 1 303 ? 43.501 1.801 -82.512 1.00 73.38 303 ARG A O 1
ATOM 2501 N N . SER A 1 304 ? 41.298 2.199 -82.360 1.00 66.88 304 SER A N 1
ATOM 2502 C CA . SER A 1 304 ? 40.983 1.963 -83.778 1.00 66.88 304 SER A CA 1
ATOM 2503 C C . SER A 1 304 ? 40.731 3.256 -84.563 1.00 66.88 304 SER A C 1
ATOM 2505 O O . SER A 1 304 ? 40.166 3.199 -85.652 1.00 66.88 304 SER A O 1
ATOM 2507 N N . LYS A 1 305 ? 41.043 4.404 -83.965 1.00 59.06 305 LYS A N 1
ATOM 2508 C CA . LYS A 1 305 ? 41.100 5.722 -84.592 1.00 59.06 305 LYS A CA 1
ATOM 2509 C C . LYS A 1 305 ? 42.533 6.203 -84.467 1.00 59.06 305 LYS A C 1
ATOM 2511 O O . LYS A 1 305 ? 42.977 6.878 -85.410 1.00 59.06 305 LYS A O 1
#

Mean predicted aligned error: 10.99 Å

Solvent-accessible surface area (backbone atoms only — not comparable to full-atom values): 16611 Å² total; per-residue (Å²): 110,75,70,60,55,54,52,53,53,51,52,55,57,57,62,61,68,70,67,66,79,75,87,62,51,66,67,59,48,41,49,53,42,51,58,48,46,53,51,52,53,53,50,41,50,76,72,68,48,67,53,67,68,55,49,54,47,49,54,52,28,51,56,50,49,58,53,27,53,55,42,38,76,72,77,42,91,55,78,51,64,68,37,44,54,43,36,53,49,49,52,54,50,49,55,36,46,53,49,40,51,52,54,49,50,53,49,52,53,53,48,66,73,67,61,56,94,87,62,81,51,67,68,41,56,51,45,51,54,49,36,55,47,29,48,60,68,69,39,32,89,58,22,57,64,46,52,54,50,34,53,54,48,44,51,52,46,51,50,52,46,50,51,50,51,52,50,51,53,52,49,51,51,51,50,52,48,48,46,72,76,36,37,70,60,55,49,52,53,49,52,51,51,50,53,49,45,64,76,39,44,67,61,51,52,48,49,53,51,51,51,49,50,50,51,49,52,53,51,43,53,51,46,52,52,50,50,53,49,52,50,45,34,41,78,74,64,62,78,49,54,70,68,57,49,53,52,53,47,52,51,46,52,50,55,45,50,53,48,64,58,49,46,58,58,49,51,51,51,46,51,53,56,53,52,55,56,51,53,56,52,50,53,53,51,53,53,55,53,51,54,53,51,51,55,52,52,55,55,54,57,65,72,76,109

Secondary structure (DSSP, 8-state):
-HHHHHHHHHHHHHHHTT-------HHHHHHHHHHHHHHHHHHHHHTT---HHHHHHHHHHHHHHHHHHHHHTTTS----HHHHHHHHHHHHHHHHHHHHHHHHHHHHHHHHHHPPTT---HHHHHHHHHHHHHHHTT-GGGHHHHHHHHHHHHHHHHHHHHHHHHHHHHHHHHHHHHHHHHHHHHHHHHHHHHHHHHHHHHHHHHHHHHHHHHHHHHHHHHHHHHHHHHHHIIIII--S-HHHHHHHHHHHHHHHHHHHHHHHHHHHHHHHHHHHHHHHHHHHHHHHHHHHHHHHHHHHHHS--

Radius of gyration: 42.12 Å; Cα contacts (8 Å, |Δi|>4): 151; chains: 1; bounding box: 78×75×136 Å